Protein AF-0000000078023962 (afdb_homodimer)

Foldseek 3Di:
DDWFDDPWKIWDQFDPVCLVQAQVQQQDQVQCVLVPDHGDDSVRSVVVSVVQVVQCVPPVWGKIFIATPPPGHTWWIKAWGQPPQPFDPVQNVAIEIDTGTRPVNPPPCRLLRVHLRRVVVCCVVPVDQKHKYKAQPPPVVVVVSCVSSAKDFDAWGAGPNTTITMIMHGGDD/DDWFDDPWKIWDQFDPVCLVQAQVQQQDQVQCVLVPDHGDDSVRSVVVSVVQVVQCVPPVWGKIFIATPPPGHTWWIKAWGQPPQPFDPVQNVAIEIDTGTRPVNPPPCRLLRVHLRRVVVCCVVPVDQKHKYKAQPPPVVVVVSCVSSAKDFDAWGDGPNTTITMIMHGGDD

Nearest PDB structures (foldseek):
  3juw-assembly1_A  TM=9.122E-01  e=1.696E-17  Bordetella pertussis
  3juw-assembly1_B  TM=9.174E-01  e=3.027E-16  Bordetella pertussis
  3juw-assembly2_C-2  TM=9.065E-01  e=1.240E-15  Bordetella pertussis
  2fsr-assembly1_A  TM=8.857E-01  e=1.720E-12  Agrobacterium fabrum str. C58
  1tiq-assembly1_A  TM=7.210E-01  e=6.679E-05  Bacillus subtilis

Radius of gyration: 21.55 Å; Cα contacts (8 Å, |Δi|>4): 669; chains: 2; bounding box: 41×59×47 Å

pLDDT: mean 95.32, std 6.58, range [46.19, 98.94]

Structure (mmCIF, N/CA/C/O backbone):
data_AF-0000000078023962-model_v1
#
loop_
_entity.id
_entity.type
_entity.pdbx_description
1 polymer N-acetyltransferase
#
loop_
_atom_site.group_PDB
_atom_site.id
_atom_site.type_symbol
_atom_site.label_atom_id
_atom_site.label_alt_id
_atom_site.label_comp_id
_atom_site.label_asym_id
_atom_site.label_entity_id
_atom_site.label_seq_id
_atom_site.pdbx_PDB_ins_code
_atom_site.Cartn_x
_atom_site.Cartn_y
_atom_site.Cartn_z
_atom_site.occupancy
_atom_site.B_iso_or_equiv
_atom_site.auth_seq_id
_atom_site.auth_comp_id
_atom_site.auth_asym_id
_atom_site.auth_atom_id
_atom_site.pdbx_PDB_model_num
ATOM 1 N N . MET A 1 1 ? 0.664 16.609 -13.703 1 68.25 1 MET A N 1
ATOM 2 C CA . MET A 1 1 ? 0.798 16.141 -12.328 1 68.25 1 MET A CA 1
ATOM 3 C C . MET A 1 1 ? 0.485 17.25 -11.344 1 68.25 1 MET A C 1
ATOM 5 O O . MET A 1 1 ? 0.78 18.422 -11.602 1 68.25 1 MET A O 1
ATOM 9 N N . THR A 1 2 ? -0.445 17 -10.367 1 91.38 2 THR A N 1
ATOM 10 C CA . THR A 1 2 ? -0.867 17.984 -9.375 1 91.38 2 THR A CA 1
ATOM 11 C C . THR A 1 2 ? 0.322 18.469 -8.547 1 91.38 2 THR A C 1
ATOM 13 O O . THR A 1 2 ? 0.989 17.656 -7.887 1 91.38 2 THR A O 1
ATOM 16 N N . THR A 1 3 ? 0.834 19.688 -8.891 1 97.56 3 THR A N 1
ATOM 17 C CA . THR A 1 3 ? 1.913 20.281 -8.109 1 97.56 3 THR A CA 1
ATOM 18 C C . THR A 1 3 ? 1.442 21.562 -7.422 1 97.56 3 THR A C 1
ATOM 20 O O . THR A 1 3 ? 0.776 22.391 -8.039 1 97.56 3 THR A O 1
ATOM 23 N N . ILE A 1 4 ? 1.755 21.688 -6.156 1 98.62 4 ILE A N 1
ATOM 24 C CA . ILE A 1 4 ? 1.454 22.875 -5.379 1 98.62 4 ILE A CA 1
ATOM 25 C C . ILE A 1 4 ? 2.748 23.625 -5.055 1 98.62 4 ILE A C 1
ATOM 27 O O . ILE A 1 4 ? 3.713 23.016 -4.574 1 98.62 4 ILE A O 1
ATOM 31 N N . VAL A 1 5 ? 2.775 24.875 -5.352 1 98.5 5 VAL A N 1
ATOM 32 C CA . VAL A 1 5 ? 3.93 25.719 -5.027 1 98.5 5 VAL A CA 1
ATOM 33 C C . VAL A 1 5 ? 3.525 26.781 -4.016 1 98.5 5 VAL A C 1
ATOM 35 O O . VAL A 1 5 ? 2.564 27.516 -4.234 1 98.5 5 VAL A O 1
ATOM 38 N N . THR A 1 6 ? 4.203 26.781 -2.902 1 98.31 6 THR A N 1
ATOM 39 C CA . THR A 1 6 ? 4.016 27.828 -1.902 1 98.31 6 THR A CA 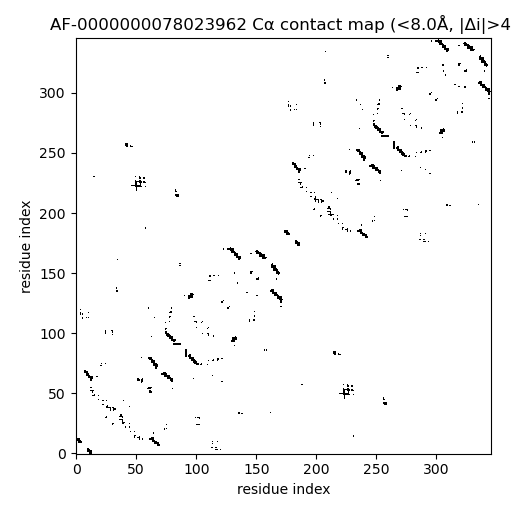1
ATOM 40 C C . THR A 1 6 ? 5.223 28.75 -1.853 1 98.31 6 THR A C 1
ATOM 42 O O . THR A 1 6 ? 6.02 28.797 -2.793 1 98.31 6 THR A O 1
ATOM 45 N N . ASP A 1 7 ? 5.277 29.625 -0.826 1 97 7 ASP A N 1
ATOM 46 C CA . ASP A 1 7 ? 6.391 30.562 -0.691 1 97 7 ASP A CA 1
ATOM 47 C C . ASP A 1 7 ? 7.723 29.812 -0.593 1 97 7 ASP A C 1
ATOM 49 O O . ASP A 1 7 ? 8.695 30.188 -1.258 1 97 7 ASP A O 1
ATOM 53 N N . ARG A 1 8 ? 7.738 28.688 0.203 1 98 8 ARG A N 1
ATOM 54 C CA . ARG A 1 8 ? 9 28 0.499 1 98 8 ARG A CA 1
ATOM 55 C C . ARG A 1 8 ? 8.984 26.578 -0.027 1 98 8 ARG A C 1
ATOM 57 O O . ARG A 1 8 ? 10.031 25.922 -0.088 1 98 8 ARG A O 1
ATOM 64 N N . LEU A 1 9 ? 7.801 26.078 -0.508 1 98.81 9 LEU A N 1
ATOM 65 C CA . LEU A 1 9 ? 7.688 24.641 -0.64 1 98.81 9 LEU A CA 1
ATO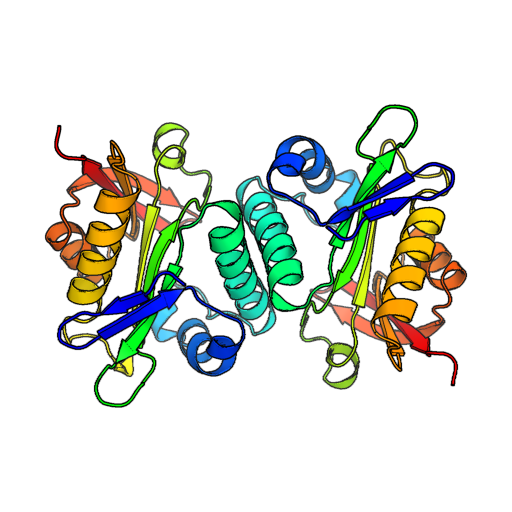M 66 C C . LEU A 1 9 ? 7.176 24.25 -2.025 1 98.81 9 LEU A C 1
ATOM 68 O O . LEU A 1 9 ? 6.477 25.031 -2.672 1 98.81 9 LEU A O 1
ATOM 72 N N . ILE A 1 10 ? 7.539 23.078 -2.455 1 98.81 10 ILE A N 1
ATOM 73 C CA . ILE A 1 10 ? 6.922 22.359 -3.568 1 98.81 10 ILE A CA 1
ATOM 74 C C . ILE A 1 10 ? 6.312 21.062 -3.066 1 98.81 10 ILE A C 1
ATOM 76 O O . ILE A 1 10 ? 6.992 20.25 -2.432 1 98.81 10 ILE A O 1
ATOM 80 N N . LEU A 1 11 ? 5.031 20.891 -3.268 1 98.88 11 LEU A N 1
ATOM 81 C CA . LEU A 1 11 ? 4.32 19.656 -2.971 1 98.88 11 LEU A CA 1
ATOM 82 C C . LEU A 1 11 ? 3.91 18.938 -4.258 1 98.88 11 LEU A C 1
ATOM 84 O O . LEU A 1 11 ? 3.312 19.547 -5.145 1 98.88 11 LEU A O 1
ATOM 88 N N . ARG A 1 12 ? 4.207 17.734 -4.367 1 98.69 12 ARG A N 1
ATOM 89 C CA . ARG A 1 12 ? 3.762 16.922 -5.492 1 98.69 12 ARG A CA 1
ATOM 90 C C . ARG A 1 12 ? 3.449 15.5 -5.051 1 98.69 12 ARG A C 1
ATOM 92 O O . ARG A 1 12 ? 3.916 15.055 -4 1 98.69 12 ARG A O 1
ATOM 99 N N . PRO A 1 13 ? 2.598 14.82 -5.824 1 98.69 13 PRO A N 1
ATOM 100 C CA . PRO A 1 13 ? 2.297 13.43 -5.469 1 98.69 13 PRO A CA 1
ATOM 101 C C . PRO A 1 13 ? 3.553 12.586 -5.293 1 98.69 13 PRO A C 1
ATOM 103 O O . PRO A 1 13 ? 4.52 12.742 -6.043 1 98.69 13 PRO A O 1
ATOM 106 N N . GLN A 1 14 ? 3.506 11.688 -4.371 1 98.38 14 GLN A N 1
ATOM 107 C CA . GLN A 1 14 ? 4.633 10.805 -4.094 1 98.38 14 GLN A CA 1
ATOM 108 C C . GLN A 1 14 ? 4.887 9.852 -5.254 1 98.38 14 GLN A C 1
ATOM 110 O O . GLN A 1 14 ? 3.939 9.352 -5.871 1 98.38 14 GLN A O 1
ATOM 115 N N . THR A 1 15 ? 6.105 9.609 -5.551 1 97.88 15 THR A N 1
ATOM 116 C CA . THR A 1 15 ? 6.551 8.625 -6.527 1 97.88 15 THR A CA 1
ATOM 117 C C . THR A 1 15 ? 7.613 7.707 -5.922 1 97.88 15 THR A C 1
ATOM 119 O O . THR A 1 15 ? 8.148 7.996 -4.848 1 97.88 15 THR A O 1
ATOM 122 N N . MET A 1 16 ? 7.895 6.68 -6.652 1 97.75 16 MET A N 1
ATOM 123 C CA . MET A 1 16 ? 8.891 5.738 -6.156 1 97.75 16 MET A CA 1
ATOM 124 C C . MET A 1 16 ? 10.273 6.379 -6.125 1 97.75 16 MET A C 1
ATOM 126 O O . MET A 1 16 ? 11.133 5.98 -5.336 1 97.75 16 MET A O 1
ATOM 130 N N . ALA A 1 17 ? 10.516 7.402 -6.879 1 97.69 17 ALA A N 1
ATOM 131 C CA . ALA A 1 17 ? 11.789 8.117 -6.895 1 97.69 17 ALA A CA 1
ATOM 132 C C . ALA A 1 17 ? 12.039 8.812 -5.559 1 97.69 17 ALA A C 1
ATOM 134 O O . ALA A 1 17 ? 13.172 9.188 -5.254 1 97.69 17 ALA A O 1
ATOM 135 N N . ASP A 1 18 ? 11.055 9 -4.73 1 98.19 18 ASP A N 1
ATOM 136 C CA . ASP A 1 18 ? 11.164 9.672 -3.441 1 98.19 18 ASP A CA 1
ATOM 137 C C . ASP A 1 18 ? 11.648 8.711 -2.359 1 98.19 18 ASP A C 1
ATOM 139 O O . ASP A 1 18 ? 12.031 9.141 -1.269 1 98.19 18 ASP A O 1
ATOM 143 N N . PHE A 1 19 ? 11.688 7.406 -2.666 1 98.06 19 PHE A N 1
ATOM 144 C CA . PHE A 1 19 ? 11.844 6.398 -1.624 1 98.06 19 PHE A CA 1
ATOM 145 C C . PHE A 1 19 ? 13.102 6.652 -0.808 1 98.06 19 PHE A C 1
ATOM 147 O O . PHE A 1 19 ? 13.078 6.602 0.423 1 98.06 19 PHE A O 1
ATOM 154 N N . GLU A 1 20 ? 14.172 7 -1.422 1 97.56 20 GLU A N 1
ATOM 155 C CA . GLU A 1 20 ? 15.469 7.086 -0.761 1 97.56 20 GLU A CA 1
ATOM 156 C C . GLU A 1 20 ? 15.5 8.219 0.257 1 97.56 20 GLU A C 1
ATOM 158 O O . GLU A 1 20 ? 16.188 8.133 1.277 1 97.56 20 GLU A O 1
ATOM 163 N N . VAL A 1 21 ? 14.781 9.297 0.005 1 97.88 21 VAL A N 1
ATOM 164 C CA . VAL A 1 21 ? 14.797 10.43 0.925 1 97.88 21 VAL A CA 1
ATOM 165 C C . VAL A 1 21 ? 13.609 10.344 1.877 1 97.88 21 VAL A C 1
ATOM 167 O O . VAL A 1 21 ? 13.633 10.914 2.971 1 97.88 21 VAL A O 1
ATOM 170 N N . TRP A 1 22 ? 12.586 9.633 1.48 1 98.12 22 TRP A N 1
ATOM 171 C CA . TRP A 1 22 ? 11.344 9.492 2.24 1 98.12 22 TRP A CA 1
ATOM 172 C C . TRP A 1 22 ? 11.5 8.445 3.338 1 98.12 22 TRP A C 1
ATOM 174 O O . TRP A 1 22 ? 11.07 8.664 4.477 1 98.12 22 TRP A O 1
ATOM 184 N N . PHE A 1 23 ? 12.234 7.363 3.064 1 97.75 23 PHE A N 1
ATOM 185 C CA . PHE A 1 23 ? 12.32 6.203 3.941 1 97.75 23 PHE A CA 1
ATOM 186 C C . PHE A 1 23 ? 13.039 6.555 5.238 1 97.75 23 PHE A C 1
ATOM 188 O O . PHE A 1 23 ? 12.602 6.18 6.324 1 97.75 23 PHE A O 1
ATOM 195 N N . PRO A 1 24 ? 14.102 7.312 5.184 1 96.81 24 PRO A N 1
ATOM 196 C CA . PRO A 1 24 ? 14.781 7.664 6.43 1 96.81 24 PRO A CA 1
ATOM 197 C C . PRO A 1 24 ? 13.867 8.359 7.434 1 96.81 24 PRO A C 1
ATOM 199 O O . PRO A 1 24 ? 14.016 8.172 8.648 1 96.81 24 PRO A O 1
ATOM 202 N N . MET A 1 25 ? 12.914 9.125 6.988 1 96.69 25 MET A N 1
ATOM 203 C CA . MET A 1 25 ? 11.961 9.773 7.887 1 96.69 25 MET A CA 1
ATOM 204 C C . MET A 1 25 ? 11.133 8.75 8.648 1 96.69 25 MET A C 1
ATOM 206 O O . MET A 1 25 ? 10.977 8.852 9.859 1 96.69 25 MET A O 1
ATOM 210 N N . TYR A 1 26 ? 10.688 7.699 7.949 1 95.75 26 TYR A N 1
ATOM 211 C CA . TYR A 1 26 ? 9.836 6.688 8.562 1 95.75 26 TYR A CA 1
ATOM 212 C C . TYR A 1 26 ? 10.672 5.652 9.312 1 95.75 26 TYR A C 1
ATOM 214 O O . TYR A 1 26 ? 10.133 4.859 10.094 1 95.75 26 TYR A O 1
ATOM 222 N N . ALA A 1 27 ? 11.914 5.672 9.031 1 94.56 27 ALA A N 1
ATOM 223 C CA . ALA A 1 27 ? 12.805 4.793 9.797 1 94.56 27 ALA A CA 1
ATOM 224 C C . ALA A 1 27 ? 13.312 5.488 11.055 1 94.56 27 ALA A C 1
ATOM 226 O O . ALA A 1 27 ? 13.914 4.852 11.922 1 94.56 27 ALA A O 1
ATOM 227 N N . ASP A 1 28 ? 13.094 6.758 11.211 1 93.19 28 ASP A N 1
ATOM 228 C CA . ASP A 1 28 ? 13.555 7.555 12.344 1 93.19 28 ASP A CA 1
ATOM 229 C C . ASP A 1 28 ? 12.703 7.293 13.586 1 93.19 28 ASP A C 1
ATOM 231 O O . ASP A 1 28 ? 11.531 7.652 13.625 1 93.19 28 ASP A O 1
ATOM 235 N N . PRO A 1 29 ? 13.297 6.707 14.594 1 90.56 29 PRO A N 1
ATOM 236 C CA . PRO A 1 29 ? 12.523 6.418 15.805 1 90.56 29 PRO A CA 1
ATOM 237 C C . PRO A 1 29 ? 11.93 7.672 16.453 1 90.56 29 PRO A C 1
ATOM 239 O O . PRO A 1 29 ? 10.914 7.594 17.141 1 90.56 29 PRO A O 1
ATOM 242 N N . GLN A 1 30 ? 12.516 8.812 16.203 1 90 30 GLN A N 1
ATOM 243 C CA . GLN A 1 30 ? 12.008 10.055 16.766 1 90 30 GLN A CA 1
ATOM 244 C C . GLN A 1 30 ? 10.625 10.391 16.203 1 90 30 GLN A C 1
ATOM 246 O O . GLN A 1 30 ? 9.789 10.969 16.906 1 90 30 GLN A O 1
ATOM 251 N N . ILE A 1 31 ? 10.375 10.023 14.969 1 90.19 31 ILE A N 1
ATOM 252 C CA . ILE A 1 31 ? 9.086 10.258 14.336 1 90.19 31 ILE A CA 1
ATOM 253 C C . ILE A 1 31 ? 8.016 9.398 15.008 1 90.19 31 ILE A C 1
ATOM 255 O O . ILE A 1 31 ? 6.883 9.852 15.211 1 90.19 31 ILE A O 1
ATOM 259 N N . PHE A 1 32 ? 8.336 8.211 15.414 1 85.12 32 PHE A N 1
ATOM 260 C CA . PHE A 1 32 ? 7.371 7.234 15.914 1 85.12 32 PHE A CA 1
ATOM 261 C C . PHE A 1 32 ? 7.344 7.234 17.438 1 85.12 32 PHE A C 1
ATOM 263 O O . PHE A 1 32 ? 6.574 6.488 18.047 1 85.12 32 PHE A O 1
ATOM 270 N N . HIS A 1 33 ? 8.148 8.109 18 1 80.38 33 HIS A N 1
ATOM 271 C CA . HIS A 1 33 ? 8.219 8.203 19.453 1 80.38 33 HIS A CA 1
ATOM 272 C C . HIS A 1 33 ? 6.859 8.562 20.047 1 80.38 33 HIS A C 1
ATOM 274 O O . HIS A 1 33 ? 6.457 8.016 21.078 1 80.38 33 HIS A O 1
ATOM 280 N N . VAL A 1 34 ? 6.168 9.344 19.391 1 75.06 34 VAL A N 1
ATOM 281 C CA . VAL A 1 34 ? 4.902 9.859 19.891 1 75.06 34 VAL A CA 1
ATOM 282 C C . VAL A 1 34 ? 3.893 8.719 20.031 1 75.06 34 VAL A C 1
ATOM 284 O O . VAL A 1 34 ? 3.01 8.766 20.891 1 75.06 34 VAL A O 1
ATOM 287 N N . ILE A 1 35 ? 4.047 7.633 19.219 1 73.5 35 ILE A N 1
ATOM 288 C CA . ILE A 1 35 ? 3.084 6.539 19.281 1 73.5 35 ILE A CA 1
ATOM 289 C C . ILE A 1 35 ? 3.762 5.285 19.828 1 73.5 35 ILE A C 1
ATOM 291 O O . ILE A 1 35 ? 3.189 4.191 19.781 1 73.5 35 ILE A O 1
ATOM 295 N N . ASN A 1 36 ? 4.996 5.418 20.391 1 70.5 36 ASN A N 1
ATOM 296 C CA . ASN A 1 36 ? 5.77 4.344 21.016 1 70.5 36 ASN A CA 1
ATOM 297 C C . ASN A 1 36 ? 5.891 3.141 20.078 1 70.5 36 ASN A C 1
ATOM 299 O O . ASN A 1 36 ? 5.637 2.006 20.484 1 70.5 36 ASN A O 1
ATOM 303 N N . ALA A 1 37 ? 6.109 3.369 18.859 1 75.88 37 ALA A N 1
ATOM 304 C CA . ALA A 1 37 ? 6.301 2.316 17.859 1 75.88 37 ALA A CA 1
ATOM 305 C C . ALA A 1 37 ? 7.68 2.412 17.219 1 75.88 37 ALA A C 1
ATOM 307 O O . ALA A 1 37 ? 8.281 3.488 17.188 1 75.88 37 ALA A O 1
ATOM 308 N N . PRO A 1 38 ? 8.102 1.219 16.875 1 83.5 38 PRO A N 1
ATOM 309 C CA . PRO A 1 38 ? 9.367 1.28 16.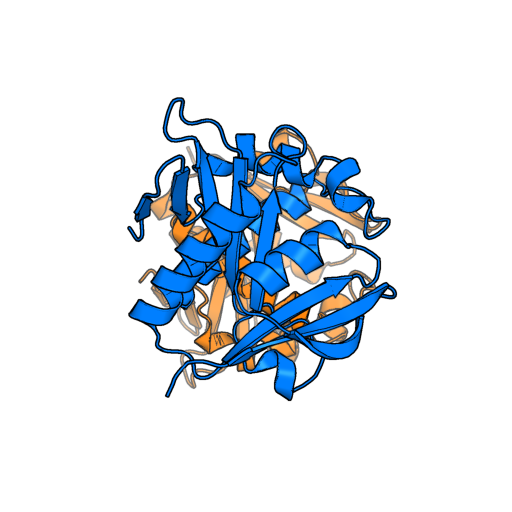141 1 83.5 38 PRO A CA 1
ATOM 310 C C . PRO A 1 38 ? 9.203 1.871 14.734 1 83.5 38 PRO A C 1
ATOM 312 O O . PRO A 1 38 ? 8.078 1.987 14.242 1 83.5 38 PRO A O 1
ATOM 315 N N . GLY A 1 39 ? 10.281 2.367 14.211 1 88.94 39 GLY A N 1
ATOM 316 C CA . GLY A 1 39 ? 10.258 2.82 12.828 1 88.94 39 GLY A CA 1
ATOM 317 C C . GLY A 1 39 ? 9.93 1.712 11.844 1 88.94 39 GLY A C 1
ATOM 318 O O . GLY A 1 39 ? 9.883 0.538 12.219 1 88.94 39 GLY A O 1
ATOM 319 N N . PHE A 1 40 ? 9.641 2.154 10.68 1 93.56 40 PHE A N 1
ATOM 320 C CA . PHE A 1 40 ? 9.305 1.206 9.625 1 93.56 40 PHE A CA 1
ATOM 321 C C . PHE A 1 40 ? 10.539 0.409 9.203 1 93.56 40 PHE A C 1
ATOM 323 O O . PHE A 1 40 ? 11.641 0.957 9.117 1 93.56 40 PHE A O 1
ATOM 330 N N . THR A 1 41 ? 10.32 -0.904 9 1 93.69 41 THR A N 1
ATOM 331 C CA . THR A 1 41 ? 11.281 -1.661 8.203 1 93.69 41 THR A CA 1
ATOM 332 C C . THR A 1 41 ? 11.25 -1.209 6.746 1 93.69 41 THR A C 1
ATOM 334 O O . THR A 1 41 ? 10.328 -0.513 6.324 1 93.69 41 THR A O 1
ATOM 337 N N . ALA A 1 42 ? 12.266 -1.602 6.016 1 94.38 42 ALA A N 1
ATOM 338 C CA . ALA A 1 42 ? 12.305 -1.279 4.59 1 94.38 42 ALA A CA 1
ATOM 339 C C . ALA A 1 42 ? 11.094 -1.851 3.865 1 94.38 42 ALA A C 1
ATOM 341 O O . ALA A 1 42 ? 10.539 -1.207 2.973 1 94.38 42 ALA A O 1
ATOM 342 N N . GLU A 1 43 ? 10.625 -3.037 4.238 1 96.19 43 GLU A N 1
ATOM 343 C CA . GLU A 1 43 ? 9.445 -3.668 3.643 1 96.19 43 GLU A CA 1
ATOM 344 C C . GLU A 1 43 ? 8.188 -2.855 3.922 1 96.19 43 GLU A C 1
AT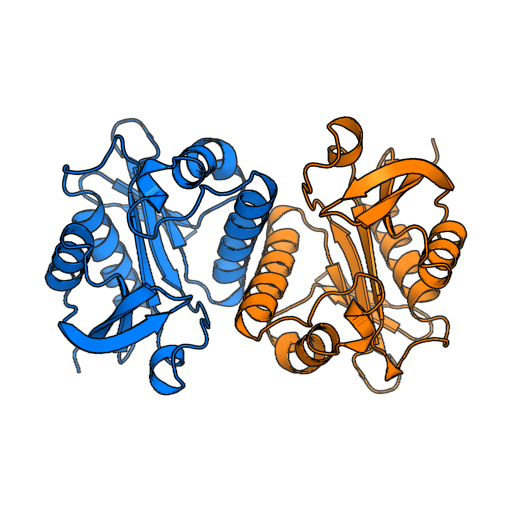OM 346 O O . GLU A 1 43 ? 7.398 -2.59 3.012 1 96.19 43 GLU A O 1
ATOM 351 N N . GLU A 1 44 ? 8.055 -2.449 5.18 1 95.88 44 GLU A N 1
ATOM 352 C CA . GLU A 1 44 ? 6.887 -1.656 5.562 1 95.88 44 GLU A CA 1
ATOM 353 C C . GLU A 1 44 ? 6.859 -0.324 4.816 1 95.88 44 GLU A C 1
ATOM 355 O O . GLU A 1 44 ? 5.801 0.113 4.359 1 95.88 44 GLU A O 1
ATOM 360 N N . ALA A 1 45 ? 8.031 0.275 4.703 1 97.12 45 ALA A N 1
ATOM 361 C CA . ALA A 1 45 ? 8.141 1.552 4 1 97.12 45 ALA A CA 1
ATOM 362 C C . ALA A 1 45 ? 7.828 1.392 2.518 1 97.12 45 ALA A C 1
ATOM 364 O O . ALA A 1 45 ? 7.113 2.213 1.937 1 97.12 45 ALA A O 1
ATOM 365 N N . TRP A 1 46 ? 8.367 0.337 1.917 1 97.44 46 TRP A N 1
ATOM 366 C CA . TRP A 1 46 ? 8.109 0.029 0.514 1 97.44 46 TRP A CA 1
ATOM 367 C C . TRP A 1 46 ? 6.617 -0.126 0.254 1 97.44 46 TRP A C 1
ATOM 369 O O . TRP A 1 46 ? 6.078 0.478 -0.675 1 97.44 46 TRP A O 1
ATOM 379 N N . ASN A 1 47 ? 5.949 -0.803 1.104 1 98 47 ASN A N 1
ATOM 380 C CA . ASN A 1 47 ? 4.512 -1.017 0.981 1 98 47 ASN A CA 1
ATOM 381 C C . ASN A 1 47 ? 3.734 0.285 1.152 1 98 47 ASN A C 1
ATOM 383 O O . ASN A 1 47 ? 2.764 0.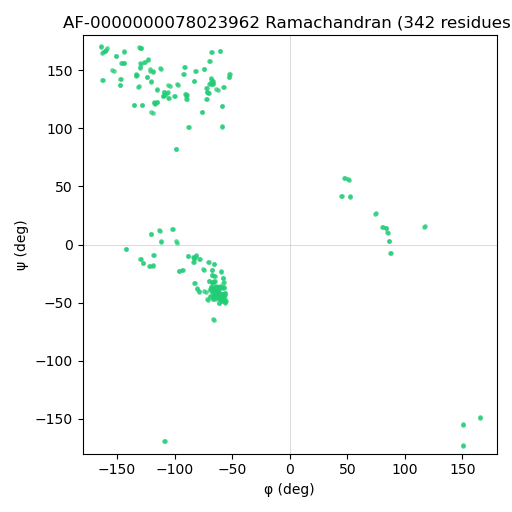533 0.435 1 98 47 ASN A O 1
ATOM 387 N N . ARG A 1 48 ? 4.172 1.111 2.047 1 98.06 48 ARG A N 1
ATOM 388 C CA . ARG A 1 48 ? 3.479 2.361 2.336 1 98.06 48 ARG A CA 1
ATOM 389 C C . ARG A 1 48 ? 3.549 3.314 1.146 1 98.06 48 ARG A C 1
ATOM 391 O O . ARG A 1 48 ? 2.539 3.908 0.761 1 98.06 48 ARG A O 1
ATOM 398 N N . ILE A 1 49 ? 4.703 3.467 0.586 1 98.44 49 ILE A N 1
ATOM 399 C CA . ILE A 1 49 ? 4.832 4.445 -0.487 1 98.44 49 ILE A CA 1
ATOM 400 C C . ILE A 1 49 ? 4.059 3.967 -1.715 1 98.44 49 ILE A C 1
ATOM 402 O O . ILE A 1 49 ? 3.439 4.77 -2.418 1 98.44 49 ILE A O 1
ATOM 406 N N . LEU A 1 50 ? 4.051 2.666 -1.993 1 98.75 50 LEU A N 1
ATOM 407 C CA . LEU A 1 50 ? 3.264 2.135 -3.102 1 98.75 50 LEU A CA 1
ATOM 408 C C . LEU A 1 50 ? 1.772 2.32 -2.85 1 98.75 50 LEU A C 1
ATOM 410 O O . LEU A 1 50 ? 1.011 2.6 -3.777 1 98.75 50 LEU A O 1
ATOM 414 N N . ARG A 1 51 ? 1.395 2.111 -1.582 1 98.69 51 ARG A N 1
ATOM 415 C CA . ARG A 1 51 ? 0.007 2.363 -1.206 1 98.69 51 ARG A CA 1
ATOM 416 C C . ARG A 1 51 ? -0.382 3.811 -1.488 1 98.69 51 ARG A C 1
ATOM 418 O O . ARG A 1 51 ? -1.467 4.078 -2.01 1 98.69 51 ARG A O 1
ATOM 425 N N . ASN A 1 52 ? 0.483 4.723 -1.167 1 98.75 52 ASN A N 1
ATOM 426 C CA . ASN A 1 52 ? 0.213 6.133 -1.416 1 98.75 52 ASN A CA 1
ATOM 427 C C . ASN A 1 52 ? 0.11 6.43 -2.91 1 98.75 52 ASN A C 1
ATOM 429 O O . ASN A 1 52 ? -0.748 7.207 -3.334 1 98.75 52 ASN A O 1
ATOM 433 N N . ILE A 1 53 ? 0.973 5.828 -3.668 1 98.69 53 ILE A N 1
ATOM 434 C CA . ILE A 1 53 ? 0.938 5.984 -5.117 1 98.69 53 ILE A CA 1
ATOM 435 C C . ILE A 1 53 ? -0.37 5.418 -5.668 1 98.69 53 ILE A C 1
ATOM 437 O O . ILE A 1 53 ? -1.021 6.043 -6.508 1 98.69 53 ILE A O 1
ATOM 441 N N . GLY A 1 54 ? -0.743 4.309 -5.145 1 98.69 54 GLY A N 1
ATOM 442 C CA . GLY A 1 54 ? -2.012 3.717 -5.539 1 98.69 54 GLY A CA 1
ATOM 443 C C . GLY A 1 54 ? -3.209 4.578 -5.184 1 98.69 54 GLY A C 1
ATOM 444 O O . GLY A 1 54 ? -4.195 4.617 -5.922 1 98.69 54 GLY A O 1
ATOM 445 N N . HIS A 1 55 ? -3.092 5.203 -4.062 1 98.75 55 HIS A N 1
ATOM 446 C CA . HIS A 1 55 ? -4.172 6.09 -3.646 1 98.75 55 HIS A CA 1
ATOM 447 C C . HIS A 1 55 ? -4.367 7.23 -4.645 1 98.75 55 HIS A C 1
ATOM 449 O O . HIS A 1 55 ? -5.492 7.512 -5.055 1 98.75 55 HIS A O 1
ATOM 455 N N . TRP A 1 56 ? -3.295 7.852 -5.062 1 98.56 56 TRP A N 1
ATOM 456 C CA . TRP A 1 56 ? -3.355 8.922 -6.059 1 98.56 56 TRP A CA 1
ATOM 457 C C . TRP A 1 56 ? -3.977 8.414 -7.359 1 98.56 56 TRP A C 1
ATOM 459 O O . TRP A 1 56 ? -4.844 9.078 -7.934 1 98.56 56 TRP A O 1
ATOM 469 N N . THR A 1 57 ? -3.514 7.277 -7.766 1 97.62 57 THR A N 1
ATOM 470 C CA . THR A 1 57 ? -3.994 6.695 -9.016 1 97.62 57 THR A CA 1
ATOM 471 C C . THR A 1 57 ? -5.488 6.402 -8.938 1 97.62 57 THR A C 1
ATOM 473 O O . THR A 1 57 ? -6.219 6.602 -9.914 1 97.62 57 THR A O 1
ATOM 476 N N . THR A 1 58 ? -5.922 5.977 -7.82 1 98.25 58 THR A N 1
ATOM 477 C CA . THR A 1 58 ? -7.289 5.508 -7.625 1 98.25 58 THR A CA 1
ATOM 478 C C . THR A 1 58 ? -8.25 6.688 -7.477 1 98.25 58 THR A C 1
ATOM 480 O O . THR A 1 58 ? -9.344 6.68 -8.047 1 98.25 58 THR A O 1
ATOM 483 N N . PHE A 1 59 ? -7.809 7.742 -6.734 1 97.94 59 PHE A N 1
ATOM 484 C CA . PHE A 1 59 ? -8.797 8.711 -6.273 1 97.94 59 PHE A CA 1
ATOM 485 C C . PHE A 1 59 ? -8.492 10.094 -6.84 1 97.94 59 PHE A C 1
ATOM 487 O O . PHE A 1 59 ? -9.344 10.992 -6.785 1 97.94 59 PHE A O 1
ATOM 494 N N . GLY A 1 60 ? -7.285 10.336 -7.309 1 97.88 60 GLY A N 1
ATOM 495 C CA . GLY A 1 60 ? -6.906 11.625 -7.867 1 97.88 60 GLY A CA 1
ATOM 496 C C . GLY A 1 60 ? -6.426 12.609 -6.816 1 97.88 60 GLY A C 1
ATOM 497 O O . GLY A 1 60 ? -6.258 13.797 -7.102 1 97.88 60 GLY A O 1
ATOM 498 N N . TYR A 1 61 ? -6.348 12.195 -5.594 1 98.44 61 TYR A N 1
ATOM 499 C CA . TYR A 1 61 ? -5.762 12.922 -4.477 1 98.44 61 TYR A CA 1
ATOM 500 C C . TYR A 1 61 ? -5.051 11.977 -3.518 1 98.44 61 TYR A C 1
ATOM 502 O O . TYR A 1 61 ? -5.176 10.758 -3.639 1 98.44 61 TYR A O 1
ATOM 510 N N . GLY A 1 62 ? -4.238 12.523 -2.615 1 98.62 62 GLY A N 1
ATOM 511 C CA . GLY A 1 62 ? -3.496 11.688 -1.683 1 98.62 62 GLY A CA 1
ATOM 512 C C . GLY A 1 62 ? -2.369 12.43 -0.986 1 98.62 62 GLY A C 1
ATOM 513 O O . GLY A 1 62 ? -2.475 13.633 -0.728 1 98.62 62 GLY A O 1
ATOM 514 N N . ILE A 1 63 ? -1.345 11.656 -0.694 1 98.81 63 ILE A N 1
ATOM 515 C CA . ILE A 1 63 ? -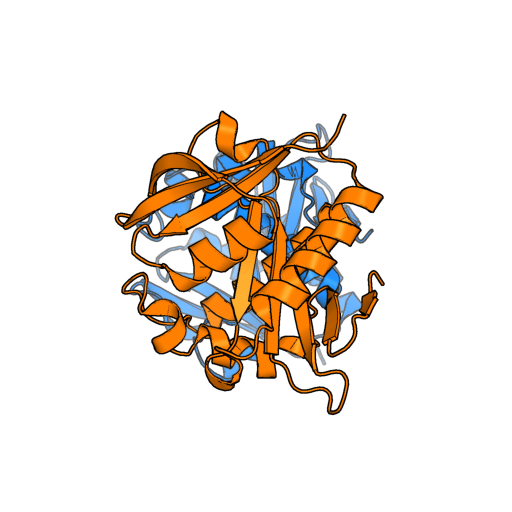0.242 12.188 0.102 1 98.81 63 ILE A CA 1
ATOM 516 C C . ILE A 1 63 ? 0.811 12.797 -0.818 1 98.81 63 ILE A C 1
ATOM 518 O O . ILE A 1 63 ? 1.256 12.164 -1.775 1 98.81 63 ILE A O 1
ATOM 522 N N . PHE A 1 64 ? 1.162 14.039 -0.515 1 98.88 64 PHE A N 1
ATOM 523 C CA . PHE A 1 64 ? 2.225 14.758 -1.204 1 98.88 64 PHE A CA 1
ATOM 524 C C . PHE A 1 64 ? 3.559 14.57 -0.496 1 98.88 64 PHE A C 1
ATOM 526 O O . PHE A 1 64 ? 3.611 14.492 0.733 1 98.88 64 PHE A O 1
ATOM 533 N N . SER A 1 65 ? 4.586 14.547 -1.259 1 98.88 65 SER A N 1
ATOM 534 C CA . SER A 1 65 ? 5.91 14.852 -0.73 1 98.88 65 SER A CA 1
ATOM 535 C C . SER A 1 65 ? 6.16 16.344 -0.678 1 98.88 65 SER A C 1
ATOM 537 O O . SER A 1 65 ? 5.766 17.078 -1.587 1 98.88 65 SER A O 1
ATOM 539 N N . ILE A 1 66 ? 6.805 16.766 0.363 1 98.94 66 ILE A N 1
ATOM 540 C CA . ILE A 1 66 ? 7.137 18.172 0.553 1 98.94 66 ILE A CA 1
ATOM 541 C C . ILE A 1 66 ? 8.625 18.391 0.284 1 98.94 66 ILE A C 1
ATOM 543 O O . ILE A 1 66 ? 9.477 17.766 0.915 1 98.94 66 ILE A O 1
ATOM 547 N N . PHE A 1 67 ? 8.898 19.328 -0.592 1 98.88 67 PHE A N 1
ATOM 548 C CA . PHE A 1 67 ? 10.281 19.688 -0.878 1 98.88 67 PHE A CA 1
ATOM 549 C C . PHE A 1 67 ? 10.516 21.172 -0.658 1 98.88 67 PHE A C 1
ATOM 551 O O . PHE A 1 67 ? 9.625 21.984 -0.926 1 98.88 67 PHE A O 1
ATOM 558 N N . GLN A 1 68 ? 11.688 21.453 -0.18 1 98.75 68 GLN A N 1
ATOM 559 C CA . GLN A 1 68 ? 12.102 22.844 -0.078 1 98.75 68 GLN A CA 1
ATOM 560 C C . GLN A 1 68 ? 12.359 23.453 -1.457 1 98.75 68 GLN A C 1
ATOM 562 O O . GLN A 1 68 ? 13.133 22.891 -2.242 1 98.75 68 GLN A O 1
ATOM 567 N N . LYS A 1 69 ? 11.797 24.547 -1.664 1 97.69 69 LYS A N 1
ATOM 568 C CA . LYS A 1 69 ? 11.891 25.188 -2.971 1 97.69 69 LYS A CA 1
ATOM 569 C C . LYS A 1 69 ? 13.32 25.609 -3.279 1 97.69 69 LYS A C 1
ATOM 571 O O . LYS A 1 69 ? 13.781 25.469 -4.414 1 97.69 69 LYS A O 1
ATOM 576 N N . SER A 1 70 ? 14.039 26.094 -2.355 1 97.69 70 SER A N 1
ATOM 577 C CA . SER A 1 70 ? 15.328 26.734 -2.551 1 97.69 70 SER A CA 1
ATOM 578 C C . SER A 1 70 ? 16.391 25.719 -2.951 1 97.69 70 SER A C 1
ATOM 580 O O . SER A 1 70 ? 17.312 26.047 -3.709 1 97.69 70 SER A O 1
ATOM 582 N N . ASP A 1 71 ? 16.297 24.422 -2.475 1 98 71 ASP A N 1
ATOM 583 C CA . ASP A 1 71 ? 17.422 23.516 -2.715 1 98 71 ASP A CA 1
ATOM 584 C C . ASP A 1 71 ? 16.922 22.109 -3.018 1 98 71 ASP A C 1
ATOM 586 O O . ASP A 1 71 ? 17.719 21.188 -3.221 1 98 71 ASP A O 1
ATOM 590 N N . GLY A 1 72 ? 15.672 21.906 -2.941 1 98.12 72 GLY A N 1
ATOM 591 C CA . GLY A 1 72 ? 15.109 20.625 -3.318 1 98.12 72 GLY A CA 1
ATOM 592 C C . GLY A 1 72 ? 15.141 19.609 -2.193 1 98.12 72 GLY A C 1
ATOM 593 O O . GLY A 1 72 ? 14.82 18.438 -2.4 1 98.12 72 GLY A O 1
ATOM 594 N N . ALA A 1 73 ? 15.461 20.016 -0.979 1 98.5 73 ALA A N 1
ATOM 595 C CA . ALA A 1 73 ? 15.531 19.094 0.147 1 98.5 73 ALA A CA 1
ATOM 596 C C . ALA A 1 73 ? 14.156 18.531 0.487 1 98.5 73 ALA A C 1
ATOM 598 O O . ALA A 1 73 ? 13.164 19.266 0.472 1 98.5 73 ALA A O 1
ATOM 599 N N . PHE A 1 74 ? 14.148 17.234 0.766 1 98.75 74 PHE A N 1
ATOM 600 C CA . PHE A 1 74 ? 12.93 16.594 1.254 1 98.75 74 PHE A CA 1
ATOM 601 C C . PHE A 1 74 ? 12.641 17.016 2.689 1 98.75 74 PHE A C 1
ATOM 603 O O . PHE A 1 74 ? 13.523 16.953 3.549 1 98.75 74 PHE A O 1
ATOM 610 N N . LEU A 1 75 ? 11.344 17.359 2.922 1 98.81 75 LEU A N 1
ATOM 611 C CA . LEU A 1 75 ? 11.047 17.938 4.23 1 98.81 75 LEU A CA 1
ATOM 612 C C . LEU A 1 75 ? 9.992 17.109 4.957 1 98.81 75 LEU A C 1
ATOM 614 O O . LEU A 1 75 ? 9.805 17.266 6.164 1 98.81 75 LEU A O 1
ATOM 618 N N . GLY A 1 76 ? 9.258 16.281 4.23 1 98.69 76 GLY A N 1
ATOM 619 C CA . GLY A 1 76 ? 8.188 15.5 4.828 1 98.69 76 GLY A CA 1
ATOM 620 C C . GLY A 1 76 ? 7.062 15.195 3.861 1 98.69 76 GLY A C 1
ATOM 621 O O . GLY A 1 76 ? 7.289 15.07 2.656 1 98.69 76 GLY A O 1
ATOM 622 N N . GLU A 1 77 ? 5.871 14.961 4.43 1 98.88 77 GLU A N 1
ATOM 623 C CA . GLU A 1 77 ? 4.703 14.633 3.615 1 98.88 77 GLU A CA 1
ATOM 624 C C . GLU A 1 77 ? 3.426 15.211 4.227 1 98.88 77 GLU A C 1
ATOM 626 O O . GLU A 1 77 ? 3.385 15.508 5.422 1 98.88 77 GLU A O 1
ATOM 631 N N . THR A 1 78 ? 2.477 15.391 3.41 1 98.81 78 THR A N 1
ATOM 632 C CA . THR A 1 78 ? 1.158 15.82 3.859 1 98.81 78 THR A CA 1
ATOM 633 C C . THR A 1 78 ? 0.099 15.516 2.805 1 98.81 78 THR A C 1
ATOM 635 O O . THR A 1 78 ? 0.429 15.195 1.66 1 98.81 78 THR A O 1
ATOM 638 N N . GLY A 1 79 ? -1.09 15.602 3.203 1 98.62 79 GLY A N 1
ATOM 639 C CA . GLY A 1 79 ? -2.195 15.422 2.275 1 98.62 79 GLY A CA 1
ATOM 640 C C . GLY A 1 79 ? -3.441 14.859 2.932 1 98.62 79 GLY A C 1
ATOM 641 O O . GLY A 1 79 ? -3.551 14.844 4.16 1 98.62 79 GLY A O 1
ATOM 642 N N . LEU A 1 80 ? -4.383 14.562 2.137 1 98.69 80 LEU A N 1
ATOM 643 C CA . LEU A 1 80 ? -5.617 13.914 2.568 1 98.69 80 LEU A CA 1
ATOM 644 C C . LEU A 1 80 ? -5.805 12.578 1.863 1 98.69 80 LEU A C 1
ATOM 646 O O . LEU A 1 80 ? -5.512 12.453 0.672 1 98.69 80 LEU A O 1
ATOM 650 N N . ALA A 1 81 ? -6.289 11.609 2.641 1 98.62 81 ALA A N 1
ATOM 651 C CA . ALA A 1 81 ? -6.461 10.273 2.059 1 98.62 81 ALA A CA 1
ATOM 652 C C . ALA A 1 81 ? -7.594 9.523 2.742 1 98.62 81 ALA A C 1
ATOM 654 O O . ALA A 1 81 ? -8.094 9.945 3.789 1 98.62 81 ALA A O 1
ATOM 655 N N . ASN A 1 82 ? -8.047 8.492 2.061 1 97.69 82 ASN A N 1
ATOM 656 C CA . ASN A 1 82 ? -8.938 7.496 2.645 1 97.69 82 ASN A CA 1
ATOM 657 C C . ASN A 1 82 ? -8.156 6.363 3.307 1 97.69 82 ASN A C 1
ATOM 659 O O . ASN A 1 82 ? -7.703 5.438 2.631 1 97.69 82 ASN A O 1
ATOM 663 N N . PHE A 1 83 ? -8.055 6.414 4.648 1 96.62 83 PHE A N 1
ATOM 664 C CA . PHE A 1 83 ? -7.184 5.453 5.316 1 96.62 83 PHE A CA 1
ATOM 665 C C . PHE A 1 83 ? -7.973 4.227 5.758 1 96.62 83 PHE A C 1
ATOM 667 O O . PHE A 1 83 ? -7.391 3.176 6.031 1 96.62 83 PHE A O 1
ATOM 674 N N . HIS A 1 84 ? -9.234 4.371 5.891 1 95 84 HIS A N 1
ATOM 675 C CA . HIS A 1 84 ? -10.109 3.264 6.254 1 95 84 HIS A CA 1
ATOM 676 C C . HIS A 1 84 ? -9.602 2.543 7.5 1 95 84 HIS A C 1
ATOM 678 O O . HIS A 1 84 ? -9.453 1.317 7.496 1 95 84 HIS A O 1
ATOM 684 N N . ARG A 1 85 ? -9.406 3.229 8.57 1 94.81 85 ARG A N 1
ATOM 685 C CA . ARG A 1 85 ? -8.742 2.748 9.781 1 94.81 85 ARG A CA 1
ATOM 686 C C . ARG A 1 85 ? -9.703 1.936 10.641 1 94.81 85 ARG A C 1
ATOM 688 O O . ARG A 1 85 ? -9.297 1.321 11.633 1 94.81 85 ARG A O 1
ATOM 695 N N . GLY A 1 86 ? -10.922 1.952 10.312 1 92.62 86 GLY A N 1
ATOM 696 C CA . GLY A 1 86 ? -11.891 1.212 11.102 1 92.62 86 GLY A CA 1
ATOM 697 C C . GLY A 1 86 ? -12.211 1.873 12.43 1 92.62 86 GLY A C 1
ATOM 698 O O . GLY A 1 86 ? -12.492 1.19 13.422 1 92.62 86 GLY A O 1
ATOM 699 N N . ILE A 1 87 ? -12.047 3.197 12.5 1 93.12 87 ILE A N 1
ATOM 700 C CA . ILE A 1 87 ? -12.344 3.943 13.719 1 93.12 87 ILE A CA 1
ATOM 701 C C . ILE A 1 87 ? -13.836 3.889 14.008 1 93.12 87 ILE A C 1
ATOM 703 O O . ILE A 1 87 ? -14.258 3.393 15.055 1 93.12 87 ILE A O 1
ATOM 707 N N . ASP A 1 88 ? -14.648 4.453 13.172 1 91.19 88 ASP A N 1
ATOM 708 C CA . ASP A 1 88 ? -16.109 4.344 13.141 1 91.19 88 ASP A CA 1
ATOM 709 C C . ASP A 1 88 ? -16.656 4.77 11.781 1 91.19 88 ASP A C 1
ATOM 711 O O . ASP A 1 88 ? -15.938 5.359 10.969 1 91.19 88 ASP A O 1
ATOM 715 N N . GLN A 1 89 ? -17.953 4.406 11.555 1 90.31 89 GLN A N 1
ATOM 716 C CA . GLN A 1 89 ? -18.562 4.566 10.242 1 90.31 89 GLN A CA 1
ATOM 717 C C . GLN A 1 89 ? -18.609 6.035 9.828 1 90.31 89 GLN A C 1
ATOM 719 O O . GLN A 1 89 ? -18.438 6.359 8.648 1 90.31 89 GLN A O 1
ATOM 724 N N . ASN A 1 90 ? -18.828 6.887 10.75 1 93 90 ASN A N 1
ATOM 725 C CA . ASN A 1 90 ? -18.922 8.305 10.43 1 93 90 ASN A CA 1
ATOM 726 C C . ASN A 1 90 ? -17.562 8.906 10.094 1 93 90 ASN A C 1
ATOM 728 O O . ASN A 1 90 ? -17.453 9.727 9.188 1 93 90 ASN A O 1
ATOM 732 N N . PHE A 1 91 ? -16.578 8.516 10.836 1 95.56 91 PHE A N 1
ATOM 733 C CA . PHE A 1 91 ? -15.219 9 10.617 1 95.56 91 PHE A CA 1
ATOM 734 C C . PHE A 1 91 ? -14.688 8.547 9.266 1 95.56 91 PHE A C 1
ATOM 736 O O . PHE A 1 91 ? -14.078 9.328 8.539 1 95.56 91 PHE A O 1
ATOM 743 N N . GLU A 1 92 ? -15.023 7.355 8.844 1 94.25 92 GLU A N 1
ATOM 744 C CA . GLU A 1 92 ? -14.438 6.719 7.672 1 94.25 92 GLU A CA 1
ATOM 745 C C . GLU A 1 92 ? -15.031 7.273 6.379 1 94.25 92 GLU A C 1
ATOM 747 O O . GLU A 1 92 ? -14.5 7.035 5.293 1 94.25 92 GLU A O 1
ATOM 752 N N . LYS A 1 93 ? -16.078 8 6.48 1 94.69 93 LYS A N 1
ATOM 753 C CA . LYS A 1 93 ? -16.766 8.562 5.324 1 94.69 93 LYS A CA 1
ATOM 754 C C . LYS A 1 93 ? -15.984 9.734 4.738 1 94.69 93 LYS A C 1
ATOM 756 O O . LYS A 1 93 ? -16.188 10.117 3.584 1 94.69 93 LYS A O 1
ATOM 761 N N . TYR A 1 94 ? -15.164 10.32 5.523 1 97.31 94 TYR A N 1
ATOM 762 C CA . TYR A 1 94 ? -14.516 11.57 5.125 1 97.31 94 TYR A CA 1
ATOM 763 C C . TYR A 1 94 ? -13.023 11.367 4.918 1 97.31 94 TYR A C 1
ATOM 765 O O . TYR A 1 94 ? -12.422 10.461 5.508 1 97.31 94 TYR A O 1
ATOM 773 N N . GLN A 1 95 ? -12.477 12.164 4.043 1 98.31 95 GLN A N 1
ATOM 774 C CA . GLN A 1 95 ? -11.039 12.133 3.811 1 98.31 95 GLN A CA 1
ATOM 775 C C . GLN A 1 95 ? -10.273 12.633 5.031 1 98.31 95 GLN A C 1
ATOM 777 O O . GLN A 1 95 ? -10.68 13.602 5.676 1 98.31 95 GLN A O 1
ATOM 782 N N . GLU A 1 96 ? -9.25 11.961 5.305 1 98.62 96 GLU A N 1
ATOM 783 C CA . GLU A 1 96 ? -8.461 12.227 6.5 1 98.62 96 GLU A CA 1
ATOM 784 C C . GLU A 1 96 ? -7.145 12.914 6.148 1 98.62 96 GLU A C 1
ATOM 786 O O . GLU A 1 96 ? -6.43 12.477 5.25 1 98.62 96 GLU A O 1
ATOM 791 N N . ALA A 1 97 ? -6.863 13.992 6.855 1 98.38 97 ALA A N 1
ATOM 792 C CA . ALA A 1 97 ? -5.621 14.727 6.656 1 98.38 97 ALA A CA 1
ATOM 793 C C . ALA A 1 97 ? -4.469 14.07 7.41 1 98.38 97 ALA A C 1
ATOM 795 O O . ALA A 1 97 ? -4.676 13.453 8.453 1 98.38 97 ALA A O 1
ATOM 796 N N . SER A 1 98 ? -3.346 14.227 6.859 1 97.88 98 SER A N 1
ATOM 797 C CA . SER A 1 98 ? -2.119 13.711 7.457 1 97.88 98 SER A CA 1
ATOM 798 C C . SER A 1 98 ? -0.927 14.609 7.137 1 97.88 98 SER A C 1
ATOM 800 O O . SER A 1 98 ? -0.83 15.148 6.035 1 97.88 98 SER A O 1
ATOM 802 N N . TRP A 1 99 ? -0.048 14.75 8.141 1 97.94 99 TRP A N 1
ATOM 803 C CA . TRP A 1 99 ? 1.251 15.375 7.922 1 97.94 99 TRP A CA 1
ATOM 804 C C . TRP A 1 99 ? 2.314 14.758 8.82 1 97.94 99 TRP A C 1
ATOM 806 O O . TRP A 1 99 ? 2.039 14.422 9.977 1 97.94 99 TRP A O 1
ATOM 816 N N . VAL A 1 100 ? 3.453 14.523 8.289 1 97.25 100 VAL A N 1
ATOM 817 C CA . VAL A 1 100 ? 4.672 14.07 8.953 1 97.25 100 VAL A CA 1
ATOM 818 C C . VAL A 1 100 ? 5.867 14.875 8.445 1 97.25 100 VAL A C 1
ATOM 820 O O . VAL A 1 100 ? 6.125 14.914 7.238 1 97.25 100 VAL A O 1
ATOM 823 N N . ILE A 1 101 ? 6.516 15.539 9.32 1 97.5 101 ILE A N 1
ATOM 824 C CA . ILE A 1 101 ? 7.656 16.375 8.961 1 97.5 101 ILE A CA 1
ATOM 825 C C . ILE A 1 101 ? 8.945 15.734 9.477 1 97.5 101 ILE A C 1
ATOM 827 O O . ILE A 1 101 ? 9.008 15.297 10.625 1 97.5 101 ILE A O 1
ATOM 831 N N . ALA A 1 102 ? 9.945 15.641 8.562 1 97.44 102 ALA A N 1
ATOM 832 C CA . ALA A 1 102 ? 11.242 15.109 8.977 1 97.44 102 ALA A CA 1
ATOM 833 C C . ALA A 1 102 ? 11.773 15.844 10.203 1 97.44 102 ALA A C 1
ATOM 835 O O . ALA A 1 102 ? 11.617 17.062 10.328 1 97.44 102 ALA A O 1
ATOM 836 N N . THR A 1 103 ? 12.469 15.086 11.023 1 95.56 103 THR A N 1
ATOM 837 C CA . THR A 1 103 ? 12.961 15.625 12.281 1 95.56 103 THR A CA 1
ATOM 838 C C . THR A 1 103 ? 13.828 16.859 12.039 1 95.56 103 THR A C 1
ATOM 840 O O . THR A 1 103 ? 13.703 17.859 12.75 1 95.56 103 THR A O 1
ATOM 843 N N . SER A 1 104 ? 14.602 16.875 11.008 1 94.81 104 SER A N 1
ATOM 844 C CA . SER A 1 104 ? 15.516 17.969 10.688 1 94.81 104 SER A CA 1
ATOM 845 C C . SER A 1 104 ? 14.766 19.219 10.242 1 94.81 104 SER A C 1
ATOM 847 O O . SER A 1 104 ? 15.328 20.312 10.211 1 94.81 104 SER A O 1
ATOM 849 N N . ALA A 1 105 ? 13.523 19.062 9.93 1 96.5 105 ALA A N 1
ATOM 850 C CA . ALA A 1 105 ? 12.75 20.172 9.375 1 96.5 105 ALA A CA 1
ATOM 851 C C . ALA A 1 105 ? 11.672 20.641 10.359 1 96.5 105 ALA A C 1
ATOM 853 O O . ALA A 1 105 ? 10.898 21.547 10.055 1 96.5 105 ALA A O 1
ATOM 854 N N . GLN A 1 106 ? 11.594 20.078 11.492 1 95.19 106 GLN A N 1
ATOM 855 C CA . GLN A 1 106 ? 10.555 20.406 12.469 1 95.19 106 GLN A CA 1
ATOM 856 C C . GLN A 1 106 ? 10.828 21.75 13.125 1 95.19 106 GLN A C 1
ATOM 858 O O . GLN A 1 106 ? 11.969 22.219 13.164 1 95.19 106 GLN A O 1
ATOM 863 N N . GLY A 1 107 ? 9.742 22.406 13.523 1 94.44 107 GLY A N 1
ATOM 864 C CA . GLY A 1 107 ? 9.875 23.656 14.242 1 94.44 107 GLY A CA 1
ATOM 865 C C . GLY A 1 107 ? 10.062 24.859 13.328 1 94.44 107 GLY A C 1
ATOM 866 O O . GLY A 1 107 ? 10.445 25.938 13.789 1 94.44 107 GLY A O 1
ATOM 867 N N . LYS A 1 108 ? 9.805 24.703 12.039 1 96.12 108 LYS A N 1
ATOM 868 C CA . LYS A 1 108 ? 10.047 25.781 11.07 1 96.12 108 LYS A CA 1
ATOM 869 C C . LYS A 1 108 ? 8.758 26.172 10.352 1 96.12 108 LYS A C 1
ATOM 871 O O . LYS A 1 108 ? 8.797 26.797 9.289 1 96.12 108 LYS A O 1
ATOM 876 N N . GLY A 1 109 ? 7.652 25.656 10.805 1 97.12 109 GLY A N 1
ATOM 877 C CA . GLY A 1 109 ? 6.367 26.016 10.234 1 97.12 109 GLY A CA 1
ATOM 878 C C . GLY A 1 109 ? 6.055 25.266 8.945 1 97.12 109 GLY A C 1
ATOM 879 O O . GLY A 1 109 ? 5.148 25.656 8.203 1 97.12 109 GLY A O 1
ATOM 880 N N . ILE A 1 110 ? 6.77 24.219 8.672 1 98.31 110 ILE A N 1
ATOM 881 C CA . ILE A 1 110 ? 6.633 23.469 7.422 1 98.31 110 ILE A CA 1
ATOM 882 C C . ILE A 1 110 ? 5.289 22.75 7.395 1 98.31 110 ILE A C 1
ATOM 884 O O . ILE A 1 110 ? 4.566 22.812 6.395 1 98.31 110 ILE A O 1
ATOM 888 N N . ALA A 1 111 ? 4.938 22.156 8.453 1 98.25 111 ALA A N 1
ATOM 889 C CA . ALA A 1 111 ? 3.68 21.422 8.516 1 98.25 111 ALA A CA 1
ATOM 890 C C . ALA A 1 111 ? 2.492 22.328 8.242 1 98.25 111 ALA A C 1
ATOM 892 O O . ALA A 1 111 ? 1.626 22.016 7.422 1 98.25 111 ALA A O 1
ATOM 893 N N . GLN A 1 112 ? 2.48 23.422 8.898 1 97.81 112 GLN A N 1
ATOM 894 C CA . GLN A 1 112 ? 1.375 24.359 8.75 1 97.81 112 GLN A CA 1
ATOM 895 C C . GLN A 1 112 ? 1.268 24.859 7.312 1 97.81 112 GLN A C 1
ATOM 897 O O . GLN A 1 112 ? 0.182 24.859 6.727 1 97.81 112 GLN A O 1
ATOM 902 N N . GLU A 1 113 ? 2.395 25.328 6.746 1 98.5 113 GLU A N 1
ATOM 903 C CA . GLU A 1 113 ? 2.426 25.844 5.375 1 98.5 113 GLU A CA 1
ATOM 904 C C . GLU A 1 113 ? 1.979 24.766 4.383 1 98.5 113 GLU A C 1
ATOM 906 O O . GLU A 1 113 ? 1.127 25.031 3.529 1 98.5 113 GLU A O 1
ATOM 911 N N . ALA A 1 114 ? 2.482 23.578 4.508 1 98.75 114 ALA A N 1
ATOM 912 C CA . ALA A 1 114 ? 2.215 22.5 3.568 1 98.75 114 ALA A CA 1
ATOM 913 C C . ALA A 1 114 ? 0.781 21.984 3.709 1 98.75 114 ALA A C 1
ATOM 915 O O . ALA A 1 114 ? 0.081 21.797 2.709 1 98.75 114 ALA A O 1
ATOM 916 N N . ALA A 1 115 ? 0.362 21.75 4.938 1 98.56 115 ALA A N 1
ATOM 917 C CA . ALA A 1 115 ? -0.992 21.266 5.172 1 98.56 115 ALA A CA 1
ATOM 918 C C . ALA A 1 115 ? -2.035 22.266 4.684 1 98.56 115 ALA A C 1
ATOM 920 O O . ALA A 1 115 ? -3.037 21.875 4.078 1 98.56 115 ALA A O 1
ATOM 921 N N . SER A 1 116 ? -1.812 23.484 4.945 1 98.44 116 SER A N 1
ATOM 922 C CA . SER A 1 116 ? -2.734 24.516 4.473 1 98.44 116 SER A CA 1
ATOM 923 C C . SER A 1 116 ? -2.842 24.5 2.951 1 98.44 116 SER A C 1
ATOM 925 O O . SER A 1 116 ? -3.943 24.547 2.4 1 98.44 116 SER A O 1
ATOM 927 N N . ALA A 1 117 ? -1.714 24.438 2.293 1 98.69 117 ALA A N 1
ATOM 928 C CA . ALA A 1 117 ? -1.689 24.438 0.832 1 98.69 117 ALA A CA 1
ATOM 929 C C . ALA A 1 117 ? -2.381 23.188 0.276 1 98.69 117 ALA A C 1
ATOM 931 O O . ALA A 1 117 ? -3.146 23.281 -0.687 1 98.69 117 ALA A O 1
ATOM 932 N N . ALA A 1 118 ? -2.096 22.047 0.887 1 98.62 118 ALA A N 1
ATOM 933 C CA . ALA A 1 118 ? -2.736 20.812 0.46 1 98.62 118 ALA A CA 1
ATOM 934 C C . ALA A 1 118 ? -4.25 20.875 0.641 1 98.62 118 ALA A C 1
ATOM 936 O O . ALA A 1 118 ? -5.008 20.422 -0.214 1 98.62 118 ALA A O 1
ATOM 937 N N . HIS A 1 119 ? -4.668 21.438 1.731 1 98.12 119 HIS A N 1
ATOM 938 C CA . HIS A 1 119 ? -6.098 21.578 1.995 1 98.12 119 HIS A CA 1
ATOM 939 C C . HIS A 1 119 ? -6.75 22.531 0.995 1 98.12 119 HIS A C 1
ATOM 941 O O . HIS A 1 119 ? -7.844 22.25 0.498 1 98.12 119 HIS A O 1
ATOM 947 N N . GLN A 1 120 ? -6.098 23.625 0.764 1 97.56 120 GLN A N 1
ATOM 948 C CA . GLN A 1 120 ? -6.641 24.562 -0.213 1 97.56 120 GLN A CA 1
ATOM 949 C C . GLN A 1 120 ? -6.844 23.891 -1.568 1 97.56 120 GLN A C 1
ATOM 951 O O . GLN A 1 120 ? -7.91 24.016 -2.176 1 97.56 120 GLN A O 1
ATOM 956 N N . TRP A 1 121 ? -5.855 23.234 -2.006 1 98.19 121 TRP A N 1
ATOM 957 C CA . TRP A 1 121 ? -5.957 22.516 -3.275 1 98.19 121 TRP A CA 1
ATOM 958 C C . TRP A 1 121 ? -7.109 21.531 -3.25 1 98.19 121 TRP A C 1
ATOM 960 O O . TRP A 1 121 ? -7.906 21.453 -4.191 1 98.19 121 TRP A O 1
ATOM 970 N N . PHE A 1 122 ? -7.156 20.75 -2.178 1 98.12 122 PHE A N 1
ATOM 971 C CA . PHE A 1 122 ? -8.156 19.703 -2.07 1 98.12 122 PHE A CA 1
ATOM 972 C C . PHE A 1 122 ? -9.562 20.281 -2.072 1 98.12 122 PHE A C 1
ATOM 974 O O . PHE A 1 122 ? -10.461 19.766 -2.742 1 98.12 122 PHE A O 1
ATOM 981 N N . VAL A 1 123 ? -9.758 21.281 -1.348 1 97.19 123 VAL A N 1
ATOM 982 C CA . VAL A 1 123 ? -11.062 21.922 -1.25 1 97.19 123 VAL A CA 1
ATOM 983 C C . VAL A 1 123 ? -11.461 22.5 -2.609 1 97.19 123 VAL A C 1
ATOM 985 O O . VAL A 1 123 ? -12.617 22.375 -3.029 1 97.19 123 VAL A O 1
ATOM 988 N N . GLU A 1 124 ? -10.555 23.109 -3.27 1 96.81 124 GLU A N 1
ATOM 989 C CA . GLU A 1 124 ? -10.836 23.672 -4.586 1 96.81 124 GLU A CA 1
ATOM 990 C C . GLU A 1 124 ? -11.188 22.578 -5.59 1 96.81 124 GLU A C 1
ATOM 992 O O . GLU A 1 124 ? -12.062 22.766 -6.438 1 96.81 124 GLU A O 1
ATOM 997 N N . ALA A 1 125 ? -10.57 21.5 -5.453 1 97.06 125 ALA A N 1
ATOM 998 C CA . ALA A 1 125 ? -10.727 20.438 -6.438 1 97.06 125 ALA A CA 1
ATOM 999 C C . ALA A 1 125 ? -11.984 19.609 -6.16 1 97.06 125 ALA A C 1
ATOM 1001 O O . ALA A 1 125 ? -12.633 19.125 -7.09 1 97.06 125 ALA A O 1
ATOM 1002 N N . PHE A 1 126 ? -12.328 19.469 -4.82 1 97.12 126 PHE A N 1
ATOM 1003 C CA . PHE A 1 126 ? -13.305 18.438 -4.527 1 97.12 126 PHE A CA 1
ATOM 1004 C C . PHE A 1 126 ? -14.469 19 -3.717 1 97.12 126 PHE A C 1
ATOM 1006 O O . PHE A 1 126 ? -15.5 18.328 -3.555 1 97.12 126 PHE A O 1
ATOM 1013 N N . SER A 1 127 ? -14.344 20.141 -3.139 1 97.19 127 SER A N 1
ATOM 1014 C CA . SER A 1 127 ? -15.383 20.797 -2.348 1 97.19 127 SER A CA 1
ATOM 1015 C C . SER A 1 127 ? -16 19.828 -1.344 1 97.19 127 SER A C 1
ATOM 1017 O O . SER A 1 127 ? -17.219 19.656 -1.307 1 97.19 127 SER A O 1
ATOM 1019 N N . PRO A 1 128 ? -15.148 19.266 -0.504 1 97.31 128 PRO A N 1
ATOM 1020 C CA . PRO A 1 128 ? -15.695 18.297 0.455 1 97.31 128 PRO A CA 1
ATOM 1021 C C . PRO A 1 128 ? -16.594 18.953 1.497 1 97.31 128 PRO A C 1
ATOM 1023 O O . PRO A 1 128 ? -16.328 20.078 1.939 1 97.31 128 PRO A O 1
ATOM 1026 N N . PRO A 1 129 ? -17.672 18.266 1.88 1 97.12 129 PRO A N 1
ATOM 1027 C CA . PRO A 1 129 ? -18.5 18.812 2.955 1 97.12 129 PRO A CA 1
ATOM 1028 C C . PRO A 1 129 ? -17.797 18.828 4.305 1 97.12 129 PRO A C 1
ATOM 1030 O O . PRO A 1 129 ? -18.125 19.625 5.176 1 97.12 129 PRO A O 1
ATOM 1033 N N . LYS A 1 130 ? -16.844 17.922 4.457 1 97.62 130 LYS A N 1
ATOM 1034 C CA . LYS A 1 130 ? -16.125 17.719 5.703 1 97.62 130 LYS A CA 1
ATOM 1035 C C . LYS A 1 130 ? -14.836 16.938 5.465 1 97.62 130 LYS A C 1
ATOM 1037 O O . LYS A 1 130 ? -14.781 16.078 4.586 1 97.62 130 LYS A O 1
ATOM 1042 N N . THR A 1 131 ? -13.797 17.312 6.176 1 98.38 131 THR A N 1
ATOM 1043 C CA . THR A 1 131 ? -12.609 16.469 6.301 1 98.38 131 THR A CA 1
ATOM 1044 C C . THR A 1 131 ? -12.312 16.172 7.766 1 98.38 131 THR A C 1
ATOM 1046 O O . THR A 1 131 ? -12.828 16.844 8.664 1 98.38 131 THR A O 1
ATOM 1049 N N . VAL A 1 132 ? -11.555 15.109 7.996 1 98.44 132 VAL A N 1
ATOM 1050 C CA . VAL A 1 132 ? -11.281 14.703 9.367 1 98.44 132 VAL A CA 1
ATOM 1051 C C . VAL A 1 132 ? -9.781 14.477 9.555 1 98.44 132 VAL A C 1
ATOM 1053 O O . VAL A 1 132 ? -9.016 14.523 8.586 1 98.44 132 VAL A O 1
ATOM 1056 N N . CYS A 1 133 ? -9.383 14.312 10.773 1 97.56 133 CYS A N 1
ATOM 1057 C CA . CYS A 1 133 ? -8.031 13.898 11.141 1 97.56 133 CYS A CA 1
ATOM 1058 C C . CYS A 1 133 ? -8.023 13.195 12.492 1 97.56 133 CYS A C 1
ATOM 1060 O O . CYS A 1 133 ? -8.93 13.398 13.305 1 97.56 133 CYS A O 1
ATOM 1062 N N . LEU A 1 134 ? -7.148 12.344 12.664 1 97.5 134 LEU A N 1
ATOM 1063 C CA . LEU A 1 134 ? -6.93 11.578 13.891 1 97.5 134 LEU A CA 1
ATOM 1064 C C . LEU A 1 134 ? -5.547 11.867 14.469 1 97.5 134 LEU A C 1
ATOM 1066 O O . LEU A 1 134 ? -4.539 11.734 13.773 1 97.5 134 LEU A O 1
ATOM 1070 N N . ILE A 1 135 ? -5.508 12.352 15.758 1 96.94 135 ILE A N 1
ATOM 1071 C CA . ILE A 1 135 ? -4.234 12.711 16.375 1 96.94 135 ILE A CA 1
ATOM 1072 C C . ILE A 1 135 ? -4.137 12.086 17.766 1 96.94 135 ILE A C 1
ATOM 1074 O O . ILE A 1 135 ? -5.105 12.094 18.516 1 96.94 135 ILE A O 1
ATOM 1078 N N . VAL A 1 136 ? -2.977 11.516 18.062 1 94.75 136 VAL A N 1
ATOM 1079 C CA . VAL A 1 136 ? -2.74 11.039 19.422 1 94.75 136 VAL A CA 1
ATOM 1080 C C . VAL A 1 136 ? -2.908 12.18 20.422 1 94.75 136 VAL A C 1
ATOM 1082 O O . VAL A 1 136 ? -2.416 13.289 20.188 1 94.75 136 VAL A O 1
ATOM 1085 N N . LYS A 1 137 ? -3.58 11.945 21.5 1 93.06 137 LYS A N 1
ATOM 1086 C CA . LYS A 1 137 ? -4.012 12.961 22.453 1 93.06 137 LYS A CA 1
ATOM 1087 C C . LYS A 1 137 ? -2.822 13.742 23 1 93.06 137 LYS A C 1
ATOM 1089 O O . LYS A 1 137 ? -2.922 14.953 23.234 1 93.06 137 LYS A O 1
ATOM 1094 N N . HIS A 1 138 ? -1.636 13.273 23.125 1 88.12 138 HIS A N 1
ATOM 1095 C CA . HIS A 1 138 ? -0.512 13.938 23.781 1 88.12 138 HIS A CA 1
ATOM 1096 C C . HIS A 1 138 ? 0.436 14.547 22.75 1 88.12 138 HIS A C 1
ATOM 1098 O O . HIS A 1 138 ? 1.54 14.977 23.094 1 88.12 138 HIS A O 1
ATOM 1104 N N . HIS A 1 139 ? -0.044 14.617 21.5 1 91.31 139 HIS A N 1
ATOM 1105 C CA . HIS A 1 139 ? 0.775 15.234 20.469 1 91.31 139 HIS A CA 1
ATOM 1106 C C . HIS A 1 139 ? 0.353 16.688 20.219 1 91.31 139 HIS A C 1
ATOM 1108 O O . HIS A 1 139 ? -0.219 17 19.188 1 91.31 139 HIS A O 1
ATOM 1114 N N . ALA A 1 140 ? 0.828 17.594 21.047 1 91.81 140 ALA A N 1
ATOM 1115 C CA . ALA A 1 140 ? 0.396 18.984 21.062 1 91.81 140 ALA A CA 1
ATOM 1116 C C . ALA A 1 140 ? 0.784 19.688 19.766 1 91.81 140 ALA A C 1
ATOM 1118 O O . ALA A 1 140 ? 0.027 20.516 19.25 1 91.81 140 ALA A O 1
ATOM 1119 N N . ALA A 1 141 ? 1.938 19.391 19.297 1 92.19 141 ALA A N 1
ATOM 1120 C CA . ALA A 1 141 ? 2.424 20.031 18.078 1 92.19 141 ALA A CA 1
ATOM 1121 C C . ALA A 1 141 ? 1.493 19.75 16.906 1 92.19 141 ALA A C 1
ATOM 1123 O O . ALA A 1 141 ? 1.17 20.656 16.141 1 92.19 141 ALA A O 1
ATOM 1124 N N . SER A 1 142 ? 1.035 18.547 16.734 1 95.5 142 SER A N 1
ATOM 1125 C CA . SER A 1 142 ? 0.135 18.188 15.648 1 95.5 142 SER A CA 1
ATOM 1126 C C . SER A 1 142 ? -1.245 18.812 15.844 1 95.5 142 SER A C 1
ATOM 1128 O O . SER A 1 142 ? -1.887 19.219 14.875 1 95.5 142 SER A O 1
ATOM 1130 N N . ILE A 1 143 ? -1.679 18.844 17.047 1 96.25 143 ILE A N 1
ATOM 1131 C CA . ILE A 1 143 ? -2.977 19.438 17.344 1 96.25 143 ILE A CA 1
ATOM 1132 C C . ILE A 1 143 ? -2.965 20.922 16.969 1 96.25 143 ILE A C 1
ATOM 1134 O O . ILE A 1 143 ? -3.932 21.422 16.391 1 96.25 143 ILE A O 1
ATOM 1138 N N . ARG A 1 144 ? -1.91 21.609 17.25 1 96.5 144 ARG A N 1
ATOM 1139 C CA . ARG A 1 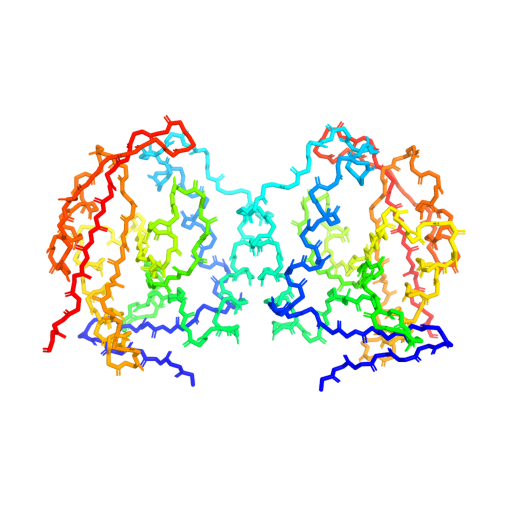144 ? -1.779 23.016 16.906 1 96.5 144 ARG A CA 1
ATOM 1140 C C . ARG A 1 144 ? -1.865 23.219 15.391 1 96.5 144 ARG A C 1
ATOM 1142 O O . ARG A 1 144 ? -2.549 24.125 14.914 1 96.5 144 ARG A O 1
ATOM 1149 N N . VAL A 1 145 ? -1.143 22.391 14.633 1 97.38 145 VAL A N 1
ATOM 1150 C CA . VAL A 1 145 ? -1.207 22.453 13.172 1 97.38 145 VAL A CA 1
ATOM 1151 C C . VAL A 1 145 ? -2.648 22.25 12.711 1 97.38 145 VAL A C 1
ATOM 1153 O O . VAL A 1 145 ? -3.146 23 11.867 1 97.38 145 VAL A O 1
ATOM 1156 N N . ALA A 1 146 ? -3.311 21.25 13.297 1 97.88 146 ALA A N 1
ATOM 1157 C CA . ALA A 1 146 ? -4.691 20.953 12.93 1 97.88 146 ALA A CA 1
ATOM 1158 C C . ALA A 1 146 ? -5.598 22.156 13.164 1 97.88 146 ALA A C 1
ATOM 1160 O O . ALA A 1 146 ? -6.406 22.516 12.305 1 97.88 146 ALA A O 1
ATOM 1161 N N . GLU A 1 147 ? -5.465 22.734 14.266 1 96.88 147 GLU A N 1
ATOM 1162 C CA . GLU A 1 147 ? -6.27 23.906 14.602 1 96.88 147 GLU A CA 1
ATOM 1163 C C . GLU A 1 147 ? -6.016 25.047 13.625 1 96.88 147 GLU A C 1
ATOM 1165 O O . GLU A 1 147 ? -6.953 25.719 13.188 1 96.88 147 GLU A O 1
ATOM 1170 N N . GLN A 1 148 ? -4.801 25.234 13.289 1 96.31 148 GLN A N 1
ATOM 1171 C CA . GLN A 1 148 ? -4.422 26.312 12.367 1 96.31 148 GLN A CA 1
ATOM 1172 C C . GLN A 1 148 ? -4.996 26.062 10.977 1 96.31 148 GLN A C 1
ATOM 1174 O O . GLN A 1 148 ? -5.316 27.016 10.258 1 96.31 148 GLN A O 1
ATOM 1179 N N . VAL A 1 149 ? -5.148 24.844 10.562 1 96.56 149 VAL A N 1
ATOM 1180 C CA . VAL A 1 149 ? -5.664 24.5 9.242 1 96.56 149 VAL A CA 1
ATOM 1181 C C . VAL A 1 149 ? -7.188 24.531 9.258 1 96.56 149 VAL A C 1
ATOM 1183 O O . VAL A 1 149 ? -7.824 24.484 8.203 1 96.56 149 VAL A O 1
ATOM 1186 N N . GLY A 1 150 ? -7.793 24.594 10.391 1 97.12 150 GLY A N 1
ATOM 1187 C CA . GLY A 1 150 ? -9.234 24.797 10.484 1 97.12 150 GLY A CA 1
ATOM 1188 C C . GLY A 1 150 ? -9.961 23.625 11.133 1 97.12 150 GLY A C 1
ATOM 1189 O O . GLY A 1 150 ? -11.188 23.547 11.07 1 97.12 150 GLY A O 1
ATOM 1190 N N . TYR A 1 151 ? -9.219 22.75 11.812 1 98.31 151 TYR A N 1
ATOM 1191 C CA . TYR A 1 151 ? -9.828 21.594 12.469 1 98.31 151 TYR A CA 1
ATOM 1192 C C . TYR A 1 151 ? -10.195 21.922 13.914 1 98.31 151 TYR A C 1
ATOM 1194 O O . TYR A 1 151 ? -9.562 22.766 14.547 1 98.31 151 TYR A O 1
ATOM 1202 N N . ARG A 1 152 ? -11.211 21.219 14.414 1 97.88 152 ARG A N 1
ATOM 1203 C CA . ARG A 1 152 ? -11.586 21.266 15.828 1 97.88 152 ARG A CA 1
ATOM 1204 C C . ARG A 1 152 ? -11.812 19.859 16.375 1 97.88 152 ARG A C 1
ATOM 1206 O O . ARG A 1 152 ? -12.328 18.984 15.672 1 97.88 152 ARG A O 1
ATOM 1213 N N . ILE A 1 153 ? -11.477 19.672 17.641 1 97.94 153 ILE A N 1
ATOM 1214 C CA . ILE A 1 153 ? -11.703 18.391 18.297 1 97.94 153 ILE A CA 1
ATOM 1215 C C . ILE A 1 153 ? -13.203 18.188 18.547 1 97.94 153 ILE A C 1
ATOM 1217 O O . ILE A 1 153 ? -13.883 19.094 19.047 1 97.94 153 ILE A O 1
ATOM 1221 N N . TYR A 1 154 ? -13.695 17.016 18.172 1 97.56 154 TYR A N 1
ATOM 1222 C CA . TYR A 1 154 ? -15.125 16.812 18.375 1 97.56 154 TYR A CA 1
ATOM 1223 C C . TYR A 1 154 ? -15.391 15.492 19.094 1 97.56 154 TYR A C 1
ATOM 1225 O O . TYR A 1 154 ? -16.516 15.227 19.531 1 97.56 154 TYR A O 1
ATOM 1233 N N . ASP A 1 155 ? -14.422 14.609 19.219 1 97.75 155 ASP A N 1
ATOM 1234 C CA . ASP A 1 155 ? -14.578 13.312 19.859 1 97.75 155 ASP A CA 1
ATOM 1235 C C . ASP A 1 155 ? -13.219 12.695 20.203 1 97.75 155 ASP A C 1
ATOM 1237 O O . ASP A 1 155 ? -12.18 13.273 19.891 1 97.75 155 ASP A O 1
ATOM 1241 N N . GLU A 1 156 ? -13.242 11.609 20.953 1 97.06 156 GLU A N 1
ATOM 1242 C CA . GLU A 1 156 ? -12.055 10.828 21.281 1 97.06 156 GLU A CA 1
ATOM 1243 C C . GLU A 1 156 ? -12.242 9.352 20.938 1 97.06 156 GLU A C 1
ATOM 1245 O O . GLU A 1 156 ? -13.375 8.891 20.766 1 97.06 156 GLU A O 1
ATOM 1250 N N . CYS A 1 157 ? -11.141 8.664 20.75 1 96.19 157 CYS A N 1
ATOM 1251 C CA . CYS A 1 157 ? -11.219 7.227 20.5 1 96.19 157 CYS A CA 1
ATOM 1252 C C . CYS A 1 157 ? -9.891 6.547 20.812 1 96.19 157 CYS A C 1
ATOM 1254 O O . CYS A 1 157 ? -8.914 7.215 21.172 1 96.19 157 CYS A O 1
ATOM 1256 N N . LEU A 1 158 ? -9.945 5.207 20.859 1 94.88 158 LEU A N 1
ATOM 1257 C CA . LEU A 1 158 ? -8.75 4.375 20.922 1 94.88 158 LEU A CA 1
ATOM 1258 C C . LEU A 1 158 ? -8.398 3.826 19.547 1 94.88 158 LEU A C 1
ATOM 1260 O O . LEU A 1 158 ? -9.273 3.324 18.828 1 94.88 158 LEU A O 1
ATOM 1264 N N . TYR A 1 159 ? -7.234 4.023 19.172 1 94.25 159 TYR A N 1
ATOM 1265 C CA . TYR A 1 159 ? -6.738 3.455 17.922 1 94.25 159 TYR A CA 1
ATOM 1266 C C . TYR A 1 159 ? -5.438 2.693 18.141 1 94.25 159 TYR A C 1
ATOM 1268 O O . TYR A 1 159 ? -4.426 3.279 18.547 1 94.25 159 TYR A O 1
ATOM 1276 N N . LYS A 1 160 ? -5.465 1.444 17.828 1 91.44 160 LYS A N 1
ATOM 1277 C CA . LYS A 1 160 ? -4.324 0.553 18.031 1 91.44 160 LYS A CA 1
ATOM 1278 C C . LYS A 1 160 ? -3.699 0.763 19.406 1 91.44 160 LYS A C 1
ATOM 1280 O O . LYS A 1 160 ? -2.477 0.869 19.531 1 91.44 160 LYS A O 1
ATOM 1285 N N . GLY A 1 161 ? -4.527 0.915 20.328 1 90.94 161 GLY A N 1
ATOM 1286 C CA . GLY A 1 161 ? -4.133 0.976 21.734 1 90.94 161 GLY A CA 1
ATOM 1287 C C . GLY A 1 161 ? -3.773 2.377 22.188 1 90.94 161 GLY A C 1
ATOM 1288 O O . GLY A 1 161 ? -3.535 2.605 23.375 1 90.94 161 GLY A O 1
ATOM 1289 N N . ALA A 1 162 ? -3.697 3.316 21.328 1 92.44 162 ALA A N 1
ATOM 1290 C CA . ALA A 1 162 ? -3.348 4.688 21.672 1 92.44 162 ALA A CA 1
ATOM 1291 C C . ALA A 1 162 ? -4.598 5.551 21.828 1 92.44 162 ALA A C 1
ATOM 1293 O O . ALA A 1 162 ? -5.535 5.434 21.031 1 92.44 162 ALA A O 1
ATOM 1294 N N . GLU A 1 163 ? -4.602 6.359 22.828 1 95.25 163 GLU A N 1
ATOM 1295 C CA . GLU A 1 163 ? -5.668 7.344 22.984 1 95.25 163 GLU A CA 1
ATOM 1296 C C . GLU A 1 163 ? -5.535 8.469 21.969 1 95.25 163 GLU A C 1
ATOM 1298 O O . GLU A 1 163 ? -4.504 9.148 21.922 1 95.25 163 GLU A O 1
ATOM 1303 N N . CYS A 1 164 ? -6.664 8.711 21.172 1 97.19 164 CYS A N 1
ATOM 1304 C CA . CYS A 1 164 ? -6.613 9.695 20.109 1 97.19 164 CYS A CA 1
ATOM 1305 C C . CYS A 1 164 ? -7.785 10.672 20.203 1 97.19 164 CYS A C 1
ATOM 1307 O O . CYS A 1 164 ? -8.789 10.375 20.844 1 97.19 164 CYS A O 1
ATOM 1309 N N . VAL A 1 165 ? -7.543 11.812 19.641 1 97.44 165 VAL A N 1
ATOM 1310 C CA . VAL A 1 165 ? -8.641 12.75 19.422 1 97.44 165 VAL A CA 1
ATOM 1311 C C . VAL A 1 165 ? -9.055 12.75 17.953 1 97.44 165 VAL A C 1
ATOM 1313 O O . VAL A 1 165 ? -8.203 12.633 17.062 1 97.44 165 VAL A O 1
ATOM 1316 N N . LYS A 1 166 ? -10.328 12.75 17.781 1 98.31 166 LYS A N 1
ATOM 1317 C CA . LYS A 1 166 ? -10.898 12.945 16.453 1 98.31 166 LYS A CA 1
ATOM 1318 C C . LYS A 1 166 ? -11.172 14.422 16.188 1 98.31 166 LYS A C 1
ATOM 1320 O O . LYS A 1 166 ? -11.773 15.109 17.016 1 98.31 166 LYS A O 1
ATOM 1325 N N . LEU A 1 167 ? -10.695 14.914 15.023 1 98.44 167 LEU A N 1
ATOM 1326 C CA . LEU A 1 167 ? -10.898 16.312 14.641 1 98.44 167 LEU A CA 1
ATOM 1327 C C . LEU A 1 167 ? -11.641 16.406 13.312 1 98.44 167 LEU A C 1
ATOM 1329 O O . LEU A 1 167 ? -11.57 15.492 12.492 1 98.44 167 LEU A O 1
ATOM 1333 N N . GLU A 1 168 ? -12.43 17.5 13.148 1 98.38 168 GLU A N 1
ATOM 1334 C CA . GLU A 1 168 ? -13.164 17.719 11.906 1 98.38 168 GLU A CA 1
ATOM 1335 C C . GLU A 1 168 ? -13 19.141 11.398 1 98.38 168 GLU A C 1
ATOM 1337 O O . GLU A 1 168 ? -12.742 20.062 12.188 1 98.38 168 GLU A O 1
ATOM 1342 N N . ARG A 1 169 ? -12.969 19.312 10.164 1 98.06 169 ARG A N 1
ATOM 1343 C CA . ARG A 1 169 ? -13.016 20.562 9.43 1 98.06 169 ARG A CA 1
ATOM 1344 C C . ARG A 1 169 ? -14.219 20.609 8.492 1 98.06 169 ARG A C 1
ATOM 1346 O O . ARG A 1 169 ? -14.305 19.812 7.547 1 98.06 169 ARG A O 1
ATOM 1353 N N . ILE A 1 170 ? -15.156 21.5 8.766 1 95.75 170 ILE A N 1
ATOM 1354 C CA . ILE A 1 170 ? -16.406 21.547 8.016 1 95.75 170 ILE A CA 1
ATOM 1355 C C . ILE A 1 170 ? -16.25 22.484 6.812 1 95.75 170 ILE A C 1
ATOM 1357 O O . ILE A 1 170 ? -15.703 23.578 6.941 1 95.75 170 ILE A O 1
ATOM 1361 N N . GLY A 1 171 ? -16.547 21.938 5.684 1 86.31 171 GLY A N 1
ATOM 1362 C CA . GLY A 1 171 ? -16.469 22.719 4.461 1 86.31 171 GLY A CA 1
ATOM 1363 C C . GLY A 1 171 ? -17.422 23.891 4.441 1 86.31 171 GLY A C 1
ATOM 1364 O O . GLY A 1 171 ? -18.453 23.875 5.109 1 86.31 171 GLY A O 1
ATOM 1365 N N . SER A 1 172 ? -16.906 25.094 4.051 1 67.12 172 SER A N 1
ATOM 1366 C CA . SER A 1 172 ? -17.75 26.281 3.947 1 67.12 172 SER A CA 1
ATOM 1367 C C . SER A 1 172 ? -18.891 26.062 2.963 1 67.12 172 SER A C 1
ATOM 1369 O O . SER A 1 172 ? -18.734 25.359 1.961 1 67.12 172 SER A O 1
ATOM 1371 N N . GLU A 1 173 ? -20.281 26.141 3.355 1 46.19 173 GLU A N 1
ATOM 1372 C CA . GLU A 1 173 ? -21.391 26.328 2.42 1 46.19 173 GLU A CA 1
ATOM 1373 C C . GLU A 1 173 ? -21.062 27.406 1.395 1 46.19 173 GLU A C 1
ATOM 1375 O O . GLU A 1 173 ? -20.297 28.344 1.686 1 46.19 173 GLU A O 1
ATOM 1380 N N . MET B 1 1 ? -5.32 -1.188 -20.984 1 68.62 1 MET B N 1
ATOM 1381 C CA . MET B 1 1 ? -5.094 -1.919 -19.734 1 68.62 1 MET B CA 1
ATOM 1382 C C . MET B 1 1 ? -4.684 -3.361 -20.016 1 68.62 1 MET B C 1
ATOM 1384 O O . MET B 1 1 ? -5.16 -3.967 -20.984 1 68.62 1 MET B O 1
ATOM 1388 N N . THR B 1 2 ? -3.531 -3.828 -19.438 1 91.5 2 THR B N 1
ATOM 1389 C CA . THR B 1 2 ? -3.002 -5.172 -19.641 1 91.5 2 THR B CA 1
ATOM 1390 C C . THR B 1 2 ? -4.016 -6.227 -19.203 1 91.5 2 THR B C 1
ATOM 1392 O O . THR B 1 2 ? -4.434 -6.246 -18.047 1 91.5 2 THR B O 1
ATOM 1395 N N . THR B 1 3 ? -4.711 -6.848 -20.219 1 97.62 3 THR B N 1
ATOM 1396 C CA . THR B 1 3 ? -5.641 -7.934 -19.922 1 97.62 3 THR B CA 1
ATOM 1397 C C . THR B 1 3 ? -5.16 -9.242 -20.547 1 97.62 3 THR B C 1
ATOM 1399 O O . THR B 1 3 ? -4.738 -9.266 -21.703 1 97.62 3 THR B O 1
ATOM 1402 N N . ILE B 1 4 ? -5.18 -10.297 -19.766 1 98.62 4 ILE B N 1
ATOM 1403 C CA . ILE B 1 4 ? -4.832 -11.641 -20.234 1 98.62 4 ILE B CA 1
ATOM 1404 C C . ILE B 1 4 ? -6.086 -12.508 -20.281 1 98.62 4 ILE B C 1
ATOM 1406 O O . ILE B 1 4 ? -6.848 -12.57 -19.312 1 98.62 4 ILE B O 1
ATOM 1410 N N . VAL B 1 5 ? -6.32 -13.109 -21.391 1 98.5 5 VAL B N 1
ATOM 1411 C CA . VAL B 1 5 ? -7.449 -14.016 -21.547 1 98.5 5 VAL B CA 1
ATOM 1412 C C . VAL B 1 5 ? -6.941 -15.438 -21.797 1 98.5 5 VAL B C 1
ATOM 1414 O O . VAL B 1 5 ? -6.145 -15.664 -22.703 1 98.5 5 VAL B O 1
ATOM 1417 N N . THR B 1 6 ? -7.348 -16.344 -20.938 1 98.31 6 THR B N 1
ATOM 1418 C CA . THR B 1 6 ? -7.043 -17.75 -21.141 1 98.31 6 THR B CA 1
ATOM 1419 C C . THR B 1 6 ? -8.305 -18.531 -21.516 1 98.31 6 THR B C 1
ATOM 1421 O O . THR B 1 6 ? -9.297 -17.938 -21.953 1 98.31 6 THR B O 1
ATOM 1424 N N . ASP B 1 7 ? -8.203 -19.859 -21.516 1 97 7 ASP B N 1
ATOM 1425 C CA . ASP B 1 7 ? -9.352 -20.703 -21.859 1 97 7 ASP B CA 1
ATOM 1426 C C . ASP B 1 7 ? -10.539 -20.422 -20.953 1 97 7 ASP B C 1
ATOM 1428 O O . ASP B 1 7 ? -11.672 -20.266 -21.422 1 97 7 ASP B O 1
ATOM 1432 N N . ARG B 1 8 ? -10.258 -20.266 -19.609 1 98 8 ARG B N 1
ATOM 1433 C CA . ARG B 1 8 ? -11.344 -20.172 -18.625 1 98 8 ARG B CA 1
ATOM 1434 C C . ARG B 1 8 ? -11.297 -18.828 -17.891 1 98 8 ARG B C 1
ATOM 1436 O O . ARG B 1 8 ? -12.25 -18.453 -17.203 1 98 8 ARG B O 1
ATOM 1443 N N . LEU B 1 9 ? -10.211 -18.031 -18.094 1 98.81 9 LEU B N 1
ATOM 1444 C CA . LEU B 1 9 ? -9.977 -16.969 -17.125 1 98.81 9 LEU B CA 1
ATOM 1445 C C . LEU B 1 9 ? -9.758 -15.625 -17.828 1 98.81 9 LEU B C 1
ATOM 1447 O O . LEU B 1 9 ? -9.305 -15.594 -18.969 1 98.81 9 LEU B O 1
ATOM 1451 N N . ILE B 1 10 ? -10.086 -14.57 -17.156 1 98.81 10 ILE B N 1
ATOM 1452 C CA . ILE B 1 10 ? -9.664 -13.203 -17.453 1 98.81 10 ILE B CA 1
ATOM 1453 C C . ILE B 1 10 ? -8.828 -12.648 -16.312 1 98.81 10 ILE B C 1
ATOM 1455 O O . ILE B 1 10 ? -9.258 -12.656 -15.156 1 98.81 10 ILE B O 1
ATOM 1459 N N . LEU B 1 11 ? -7.613 -12.273 -16.609 1 98.88 11 LEU B N 1
ATOM 1460 C CA . LEU B 1 11 ? -6.734 -11.594 -15.664 1 98.88 11 LEU B CA 1
ATOM 1461 C C . LEU B 1 11 ? -6.555 -10.125 -16.031 1 98.88 11 LEU B C 1
ATOM 1463 O O . LEU B 1 11 ? -6.238 -9.812 -17.188 1 98.88 11 LEU B O 1
ATOM 1467 N N . ARG B 1 12 ? -6.746 -9.281 -15.148 1 98.69 12 ARG B N 1
ATOM 1468 C CA . ARG B 1 12 ? -6.492 -7.855 -15.359 1 98.69 12 ARG B CA 1
ATOM 1469 C C . ARG B 1 12 ? -5.938 -7.211 -14.094 1 98.69 12 ARG B C 1
ATOM 1471 O O . ARG B 1 12 ? -6.105 -7.742 -12.992 1 98.69 12 ARG B O 1
ATOM 1478 N N . PRO B 1 13 ? -5.215 -6.102 -14.266 1 98.69 13 PRO B N 1
ATOM 1479 C CA . PRO B 1 13 ? -4.699 -5.41 -13.078 1 98.69 13 PRO B CA 1
ATOM 1480 C C . PRO B 1 13 ? -5.789 -5.109 -12.055 1 98.69 13 PRO B C 1
ATOM 1482 O O . PRO B 1 13 ? -6.914 -4.762 -12.43 1 98.69 13 PRO B O 1
ATOM 1485 N N . GLN B 1 14 ? -5.449 -5.184 -10.82 1 98.38 14 GLN B N 1
ATOM 1486 C CA . GLN B 1 14 ? -6.387 -4.926 -9.734 1 98.38 14 GLN B CA 1
ATOM 1487 C C . GLN B 1 14 ? -6.797 -3.457 -9.695 1 98.38 14 GLN B C 1
ATOM 1489 O O . GLN B 1 14 ? -5.973 -2.57 -9.93 1 98.38 14 GLN B O 1
ATOM 1494 N N . THR B 1 15 ? -8.016 -3.203 -9.422 1 97.81 15 THR B N 1
ATOM 1495 C CA . THR B 1 15 ? -8.57 -1.873 -9.195 1 97.81 15 THR B CA 1
ATOM 1496 C C . THR B 1 15 ? -9.359 -1.83 -7.895 1 97.81 15 THR B C 1
ATOM 1498 O O . THR B 1 15 ? -9.664 -2.873 -7.309 1 97.81 15 THR B O 1
ATOM 1501 N N . MET B 1 16 ? -9.688 -0.64 -7.523 1 97.69 16 MET B N 1
ATOM 1502 C CA . MET B 1 16 ? -10.445 -0.491 -6.281 1 97.69 16 MET B CA 1
ATOM 1503 C C . MET B 1 16 ? -11.844 -1.08 -6.422 1 97.69 16 MET B C 1
ATOM 1505 O O . MET B 1 16 ? -12.453 -1.492 -5.434 1 97.69 16 MET B O 1
ATOM 1509 N N . ALA B 1 17 ? -12.352 -1.213 -7.605 1 97.62 17 ALA B N 1
ATOM 1510 C CA . ALA B 1 17 ? -13.664 -1.808 -7.855 1 97.62 17 ALA B CA 1
ATOM 1511 C C . ALA B 1 17 ? -13.68 -3.285 -7.477 1 97.62 17 ALA B C 1
ATOM 1513 O O . ALA B 1 17 ? -14.742 -3.879 -7.305 1 97.62 17 ALA B O 1
ATOM 1514 N N . ASP B 1 18 ? -12.555 -3.916 -7.312 1 98.12 18 ASP B N 1
ATOM 1515 C CA . ASP B 1 18 ? -12.438 -5.332 -6.977 1 98.12 18 ASP B CA 1
ATOM 1516 C C . ASP B 1 18 ? -12.562 -5.551 -5.473 1 98.12 18 ASP B C 1
ATOM 1518 O O . ASP B 1 18 ? -12.727 -6.684 -5.016 1 98.12 18 ASP B O 1
ATOM 1522 N N . PHE B 1 19 ? -12.523 -4.473 -4.688 1 98.06 19 PHE B N 1
ATOM 1523 C CA . PHE B 1 19 ? -12.328 -4.598 -3.248 1 98.06 19 PHE B CA 1
ATOM 1524 C C . PHE B 1 19 ? -13.398 -5.5 -2.637 1 98.06 19 PHE B C 1
ATOM 1526 O O . PHE B 1 19 ? -13.086 -6.371 -1.823 1 98.06 19 PHE B O 1
ATOM 1533 N N . GLU B 1 20 ? -14.594 -5.387 -3.037 1 97.56 20 GLU B N 1
ATOM 1534 C CA . GLU B 1 20 ? -15.711 -6.07 -2.389 1 97.56 20 GLU B CA 1
ATOM 1535 C C . GLU B 1 20 ? -15.625 -7.578 -2.584 1 97.56 20 GLU B C 1
ATOM 1537 O O . GLU B 1 20 ? -16.047 -8.352 -1.719 1 97.56 20 GLU B O 1
ATOM 1542 N N . VAL B 1 21 ? -15.102 -8.031 -3.707 1 97.88 21 VAL B N 1
ATOM 1543 C CA . VAL B 1 21 ? -15.031 -9.469 -3.963 1 97.88 21 VAL B CA 1
ATOM 1544 C C . VAL B 1 21 ? -13.648 -9.984 -3.57 1 97.88 21 VAL B C 1
ATOM 1546 O O . VAL B 1 21 ? -13.484 -11.18 -3.287 1 97.88 21 VAL B O 1
ATOM 1549 N N . TRP B 1 22 ? -12.695 -9.117 -3.533 1 98.19 22 TRP B N 1
ATOM 1550 C CA . TRP B 1 22 ? -11.305 -9.453 -3.234 1 98.19 22 TRP B CA 1
ATOM 1551 C C . TRP B 1 22 ? -11.086 -9.586 -1.731 1 98.19 22 TRP B C 1
ATOM 1553 O O . TRP B 1 22 ? -10.438 -10.531 -1.275 1 98.19 22 TRP B O 1
ATOM 1563 N N . PHE B 1 23 ? -11.719 -8.742 -0.91 1 97.94 23 PHE B N 1
ATOM 1564 C CA . PHE B 1 23 ? -11.477 -8.641 0.524 1 97.94 23 PHE B CA 1
ATOM 1565 C C . PHE B 1 23 ? -11.922 -9.914 1.241 1 97.94 23 PHE B C 1
ATOM 1567 O O . PHE B 1 23 ? -11.211 -10.422 2.109 1 97.94 23 PHE B O 1
ATOM 1574 N N . PRO B 1 24 ? -13.039 -10.477 0.866 1 97 24 PRO B N 1
ATOM 1575 C CA . PRO B 1 24 ? -13.461 -11.703 1.547 1 97 24 PRO B CA 1
ATOM 1576 C C . PRO B 1 24 ? -12.414 -12.812 1.453 1 97 24 PRO B C 1
ATOM 1578 O O . PRO B 1 24 ? -12.258 -13.602 2.391 1 97 24 PRO B O 1
ATOM 1581 N N . MET B 1 25 ? -11.68 -12.898 0.379 1 96.75 25 MET B N 1
ATOM 1582 C CA . MET B 1 25 ? -10.633 -13.898 0.242 1 96.75 25 MET B CA 1
ATOM 1583 C C . MET B 1 25 ? -9.547 -13.695 1.294 1 96.75 25 MET B C 1
ATOM 1585 O O . MET B 1 25 ? -9.125 -14.648 1.95 1 96.75 25 MET B O 1
ATOM 1589 N N . TYR B 1 26 ? -9.164 -12.438 1.54 1 95.75 26 TYR B N 1
ATOM 1590 C CA . TYR B 1 26 ? -8.086 -12.141 2.479 1 95.75 26 TYR B CA 1
ATOM 1591 C C . TYR B 1 26 ? -8.609 -12.102 3.91 1 95.75 26 TYR B C 1
ATOM 1593 O O . TYR B 1 26 ? -7.824 -12.102 4.863 1 95.75 26 TYR B O 1
ATOM 1601 N N . ALA B 1 27 ? -9.875 -12.023 4.016 1 94.81 27 ALA B N 1
ATOM 1602 C CA . ALA B 1 27 ? -10.461 -12.102 5.352 1 94.81 27 ALA B CA 1
ATOM 1603 C C . ALA B 1 27 ? -10.742 -13.547 5.754 1 94.81 27 ALA B C 1
ATOM 1605 O O . ALA B 1 27 ? -11.055 -13.828 6.91 1 94.81 27 ALA B O 1
ATOM 1606 N N . ASP B 1 28 ? -10.633 -14.477 4.859 1 93.44 28 ASP B N 1
ATOM 1607 C CA . ASP B 1 28 ? -10.906 -15.891 5.094 1 93.44 28 ASP B CA 1
ATOM 1608 C C . ASP B 1 28 ? -9.766 -16.547 5.867 1 93.44 28 ASP B C 1
ATOM 1610 O O . ASP B 1 28 ? -8.656 -16.703 5.344 1 93.44 28 ASP B O 1
ATOM 1614 N N . PRO B 1 29 ? -10.031 -16.969 7.078 1 90.81 29 PRO B N 1
ATOM 1615 C CA . PRO B 1 29 ? -8.969 -17.594 7.871 1 90.81 29 PRO B CA 1
ATOM 1616 C C . PRO B 1 29 ? -8.391 -18.844 7.211 1 90.81 29 PRO B C 1
ATOM 1618 O O . PRO B 1 29 ? -7.242 -19.203 7.465 1 90.81 29 PRO B O 1
ATOM 1621 N N . GLN B 1 30 ? -9.141 -19.469 6.344 1 90.44 30 GLN B N 1
ATOM 1622 C CA . GLN B 1 30 ? -8.656 -20.672 5.664 1 90.44 30 GLN B CA 1
ATOM 1623 C C . GLN B 1 30 ? -7.488 -20.344 4.734 1 90.44 30 GLN B C 1
ATOM 1625 O O . GLN B 1 30 ? -6.59 -21.156 4.547 1 90.44 30 GLN B O 1
ATOM 1630 N N . ILE B 1 31 ? -7.488 -19.156 4.16 1 90.31 31 ILE B N 1
ATOM 1631 C CA . ILE B 1 31 ? -6.414 -18.703 3.279 1 90.31 31 ILE B CA 1
ATOM 1632 C C . ILE B 1 31 ? -5.125 -18.547 4.082 1 90.31 31 ILE B C 1
ATOM 1634 O O . ILE B 1 31 ? -4.039 -18.875 3.602 1 90.31 31 ILE B O 1
ATOM 1638 N N . PHE B 1 32 ? -5.195 -18.078 5.309 1 85.38 32 PHE B N 1
ATOM 1639 C CA . PHE B 1 32 ? -4.035 -17.719 6.113 1 85.38 32 PHE B CA 1
ATOM 1640 C C . PHE B 1 32 ? -3.672 -18.844 7.078 1 85.38 32 PHE B C 1
ATOM 1642 O O . PHE B 1 32 ? -2.713 -18.719 7.844 1 85.38 32 PHE B O 1
ATOM 1649 N N . HIS B 1 33 ? -4.418 -19.922 6.965 1 80.56 33 HIS B N 1
ATOM 1650 C CA . HIS B 1 33 ? -4.172 -21.062 7.84 1 80.56 33 HIS B CA 1
ATOM 1651 C C . HIS B 1 33 ? -2.76 -21.609 7.652 1 80.56 33 HIS B C 1
ATOM 1653 O O . HIS B 1 33 ? -2.092 -21.953 8.625 1 80.56 33 HIS B O 1
ATOM 1659 N N . VAL B 1 34 ? -2.314 -21.578 6.512 1 75.44 34 VAL B N 1
ATOM 1660 C CA . VAL B 1 34 ? -1.024 -22.172 6.18 1 75.44 34 VAL B CA 1
ATOM 1661 C C . VAL B 1 34 ? 0.094 -21.406 6.887 1 75.44 34 VAL B C 1
ATOM 1663 O O . VAL B 1 34 ? 1.136 -21.984 7.211 1 75.44 34 VAL B O 1
ATOM 1666 N N . ILE B 1 35 ? -0.116 -20.094 7.195 1 74.38 35 ILE B N 1
ATOM 1667 C CA . ILE B 1 35 ? 0.934 -19.312 7.832 1 74.38 35 ILE B CA 1
ATOM 1668 C C . ILE B 1 35 ? 0.517 -18.953 9.258 1 74.38 35 ILE B C 1
ATOM 1670 O O . ILE B 1 35 ? 1.172 -18.141 9.914 1 74.38 35 ILE B O 1
ATOM 1674 N N . ASN B 1 36 ? -0.581 -19.578 9.797 1 71.5 36 ASN B N 1
ATOM 1675 C CA . ASN B 1 36 ? -1.088 -19.391 11.156 1 71.5 36 ASN B CA 1
ATOM 1676 C C . ASN B 1 36 ? -1.294 -17.922 11.477 1 71.5 36 ASN B C 1
ATOM 1678 O O . ASN B 1 36 ? -0.847 -17.438 12.523 1 71.5 36 ASN B O 1
ATOM 1682 N N . ALA B 1 37 ? -1.795 -17.203 10.578 1 76.5 37 ALA B N 1
ATOM 1683 C CA . ALA B 1 37 ? -2.104 -15.781 10.773 1 76.5 37 ALA B CA 1
ATOM 1684 C C . ALA B 1 37 ? -3.596 -15.516 10.602 1 76.5 37 ALA B C 1
ATOM 1686 O O . ALA B 1 37 ? -4.289 -16.266 9.906 1 76.5 37 ALA B O 1
ATOM 1687 N N . PRO B 1 38 ? -3.971 -14.516 11.383 1 83.94 38 PRO B N 1
ATOM 1688 C CA . PRO B 1 38 ? -5.371 -14.148 11.148 1 83.94 38 PRO B CA 1
ATOM 1689 C C . PRO B 1 38 ? -5.586 -13.484 9.789 1 83.94 38 PRO B C 1
ATOM 1691 O O . PRO B 1 38 ? -4.621 -13.07 9.141 1 83.94 38 PRO B O 1
ATOM 1694 N N . GLY B 1 39 ? -6.805 -13.539 9.312 1 89.38 39 GLY B N 1
ATOM 1695 C CA . GLY B 1 39 ? -7.129 -12.805 8.102 1 89.38 39 GLY B CA 1
ATOM 1696 C C . GLY B 1 39 ? -6.926 -11.305 8.234 1 89.38 39 GLY B C 1
ATOM 1697 O O . GLY B 1 39 ? -6.66 -10.812 9.336 1 89.38 39 GLY B O 1
ATOM 1698 N N . PHE B 1 40 ? -6.945 -10.711 7.129 1 93.75 40 PHE B N 1
ATOM 1699 C CA . PHE B 1 40 ? -6.766 -9.258 7.098 1 93.75 40 PHE B CA 1
ATOM 1700 C C . PHE B 1 40 ? -7.973 -8.555 7.703 1 93.75 40 PHE B C 1
ATOM 1702 O O . PHE B 1 40 ? -9.109 -8.961 7.484 1 93.75 40 PHE B O 1
ATOM 1709 N N . THR B 1 41 ? -7.688 -7.496 8.492 1 93.81 41 THR B N 1
ATOM 1710 C CA . THR B 1 41 ? -8.719 -6.504 8.773 1 93.81 41 THR B CA 1
ATOM 1711 C C . THR B 1 41 ? -9.07 -5.715 7.516 1 93.81 41 THR B C 1
ATOM 1713 O O . THR B 1 41 ? -8.336 -5.766 6.523 1 93.81 41 THR B O 1
ATOM 1716 N N . ALA B 1 42 ? -10.164 -5.023 7.582 1 94.44 42 ALA B N 1
ATOM 1717 C CA . ALA B 1 42 ? -10.555 -4.184 6.453 1 94.44 42 ALA B CA 1
ATOM 1718 C C . ALA B 1 42 ? -9.484 -3.143 6.145 1 94.44 42 ALA B C 1
ATOM 1720 O O . ALA B 1 42 ? -9.211 -2.85 4.98 1 94.44 42 ALA B O 1
ATOM 1721 N N . GLU B 1 43 ? -8.836 -2.582 7.156 1 96.25 43 GLU B N 1
ATOM 1722 C CA . GLU B 1 43 ? -7.762 -1.606 6.984 1 96.25 43 GLU B CA 1
ATOM 1723 C C . GLU B 1 43 ? -6.562 -2.223 6.273 1 96.25 43 GLU B C 1
ATOM 1725 O O . GLU B 1 43 ? -6.035 -1.643 5.32 1 96.25 43 GLU B O 1
ATOM 1730 N N . GLU B 1 44 ? -6.184 -3.412 6.738 1 95.88 44 GLU B N 1
ATOM 1731 C CA . GLU B 1 44 ? -5.055 -4.102 6.125 1 95.88 44 GLU B CA 1
ATOM 1732 C C . GLU B 1 44 ? -5.332 -4.426 4.664 1 95.88 44 GLU B C 1
ATOM 1734 O O . GLU B 1 44 ? -4.461 -4.266 3.807 1 95.88 44 GLU B O 1
ATOM 1739 N N . ALA B 1 45 ? -6.559 -4.852 4.398 1 97.19 45 ALA B N 1
ATOM 1740 C CA . ALA B 1 45 ? -6.957 -5.188 3.035 1 97.19 45 ALA B CA 1
ATOM 1741 C C . ALA B 1 45 ? -6.969 -3.945 2.146 1 97.19 45 ALA B C 1
ATOM 1743 O O . ALA B 1 45 ? -6.492 -3.984 1.01 1 97.19 45 ALA B O 1
ATOM 1744 N N . TRP B 1 46 ? -7.523 -2.857 2.676 1 97.44 46 TRP B N 1
ATOM 1745 C CA . TRP B 1 46 ? -7.559 -1.583 1.965 1 97.44 46 TRP B CA 1
ATOM 1746 C C . TRP B 1 46 ? -6.152 -1.139 1.574 1 97.44 46 TRP B C 1
ATOM 1748 O O . TRP B 1 46 ? -5.902 -0.789 0.418 1 97.44 46 TRP B O 1
ATOM 1758 N N . ASN B 1 47 ? -5.246 -1.266 2.461 1 98 47 ASN B N 1
ATOM 1759 C CA . ASN B 1 47 ? -3.859 -0.889 2.215 1 98 47 ASN B CA 1
ATOM 1760 C C . ASN B 1 47 ? -3.207 -1.799 1.18 1 98 47 ASN B C 1
ATOM 1762 O O . ASN B 1 47 ? -2.453 -1.332 0.323 1 98 47 ASN B O 1
ATOM 1766 N N . ARG B 1 48 ? -3.506 -3.041 1.239 1 98.06 48 ARG B N 1
ATOM 1767 C CA . ARG B 1 48 ? -2.9 -4.012 0.333 1 98.06 48 ARG B CA 1
ATOM 1768 C C . ARG B 1 48 ? -3.338 -3.764 -1.106 1 98.06 48 ARG B C 1
ATOM 1770 O O . ARG B 1 48 ? -2.51 -3.762 -2.02 1 98.06 48 ARG B O 1
ATOM 1777 N N . ILE B 1 49 ? -4.605 -3.576 -1.316 1 98.5 49 ILE B N 1
ATOM 1778 C CA . ILE B 1 49 ? -5.074 -3.438 -2.689 1 98.5 49 ILE B CA 1
ATOM 1779 C C . ILE B 1 49 ? -4.559 -2.129 -3.283 1 98.5 49 ILE B C 1
ATOM 1781 O O . ILE B 1 49 ? -4.203 -2.072 -4.465 1 98.5 49 ILE B O 1
ATOM 1785 N N . LEU B 1 50 ? -4.477 -1.063 -2.5 1 98.75 50 LEU B N 1
ATOM 1786 C CA . LEU B 1 50 ? -3.912 0.194 -2.982 1 98.75 50 LEU B CA 1
ATOM 1787 C C . LEU B 1 50 ? -2.43 0.037 -3.303 1 98.75 50 LEU B C 1
ATOM 1789 O O . LEU B 1 50 ? -1.935 0.622 -4.27 1 98.75 50 LEU B O 1
ATOM 1793 N N . ARG B 1 51 ? -1.753 -0.721 -2.424 1 98.69 51 ARG B N 1
ATOM 1794 C CA . ARG B 1 51 ? -0.352 -1.023 -2.695 1 98.69 51 ARG B CA 1
ATOM 1795 C C . ARG B 1 51 ? -0.193 -1.728 -4.039 1 98.69 51 ARG B C 1
ATOM 1797 O O . ARG B 1 51 ? 0.71 -1.403 -4.812 1 98.69 51 ARG B O 1
ATOM 1804 N N . ASN B 1 52 ? -1.05 -2.658 -4.32 1 98.75 52 ASN B N 1
ATOM 1805 C CA . ASN B 1 52 ? -0.995 -3.377 -5.59 1 98.75 52 ASN B CA 1
ATOM 1806 C C . ASN B 1 52 ? -1.27 -2.451 -6.77 1 98.75 52 ASN B C 1
ATOM 1808 O O . ASN B 1 52 ? -0.621 -2.557 -7.812 1 98.75 52 ASN B O 1
ATOM 1812 N N . ILE B 1 53 ? -2.213 -1.584 -6.605 1 98.69 53 ILE B N 1
ATOM 1813 C CA . ILE B 1 53 ? -2.529 -0.605 -7.641 1 98.69 53 ILE B CA 1
ATOM 1814 C C . ILE B 1 53 ? -1.33 0.315 -7.863 1 98.69 53 ILE B C 1
ATOM 1816 O O . ILE B 1 53 ? -0.958 0.596 -9.008 1 98.69 53 ILE B O 1
ATOM 1820 N N . GLY B 1 54 ? -0.726 0.703 -6.793 1 98.75 54 GLY B N 1
ATOM 1821 C CA . GLY B 1 54 ? 0.472 1.521 -6.895 1 98.75 54 GLY B CA 1
ATOM 1822 C C . GLY B 1 54 ? 1.623 0.812 -7.582 1 98.75 54 GLY B C 1
ATOM 1823 O O . GLY B 1 54 ? 2.4 1.437 -8.305 1 98.75 54 GLY B O 1
ATOM 1824 N N . HIS B 1 55 ? 1.708 -0.451 -7.316 1 98.75 55 HIS B N 1
ATOM 1825 C CA . HIS B 1 55 ? 2.758 -1.236 -7.957 1 98.75 55 HIS B CA 1
ATOM 1826 C C . HIS B 1 55 ? 2.6 -1.233 -9.477 1 98.75 55 HIS B C 1
ATOM 1828 O O . HIS B 1 55 ? 3.568 -0.997 -10.203 1 98.75 55 HIS B O 1
ATOM 1834 N N . TRP B 1 56 ? 1.396 -1.438 -9.953 1 98.62 56 TRP B N 1
ATOM 1835 C CA . TRP B 1 56 ? 1.116 -1.399 -11.383 1 98.62 56 TRP B CA 1
ATOM 1836 C C . TRP B 1 56 ? 1.473 -0.039 -11.969 1 98.62 56 TRP B C 1
ATOM 1838 O O . TRP B 1 56 ? 2.113 0.042 -13.023 1 98.62 56 TRP B O 1
ATOM 1848 N N . THR B 1 57 ? 1.046 0.963 -11.281 1 97.62 57 THR B N 1
ATOM 1849 C CA . THR B 1 57 ? 1.283 2.326 -11.742 1 97.62 57 THR B CA 1
ATOM 1850 C C . THR B 1 57 ? 2.779 2.619 -11.82 1 97.62 57 THR B C 1
ATOM 1852 O O . THR B 1 57 ? 3.238 3.295 -12.742 1 97.62 57 THR B O 1
ATOM 1855 N N . THR B 1 58 ? 3.506 2.121 -10.898 1 98.25 58 THR B N 1
ATOM 1856 C CA . THR B 1 58 ? 4.922 2.432 -10.742 1 98.25 58 THR B CA 1
ATOM 1857 C C . THR B 1 58 ? 5.762 1.643 -11.742 1 98.25 58 THR B C 1
ATOM 1859 O O . THR B 1 58 ? 6.688 2.184 -12.344 1 98.25 58 THR B O 1
ATOM 1862 N N . PHE B 1 59 ? 5.395 0.337 -11.961 1 98 59 PHE B N 1
ATOM 1863 C CA . PHE B 1 59 ? 6.359 -0.54 -12.617 1 98 59 PHE B CA 1
ATOM 1864 C C . PHE B 1 59 ? 5.797 -1.072 -13.93 1 98 59 PHE B C 1
ATOM 1866 O O . PHE B 1 59 ? 6.539 -1.614 -14.75 1 98 59 PHE B O 1
ATOM 1873 N N . GLY B 1 60 ? 4.492 -1.009 -14.141 1 97.88 60 GLY B N 1
ATOM 1874 C CA . GLY B 1 60 ? 3.869 -1.487 -15.359 1 97.88 60 GLY B CA 1
ATOM 1875 C C . GLY B 1 60 ? 3.547 -2.969 -15.328 1 97.88 60 GLY B C 1
ATOM 1876 O O . GLY B 1 60 ? 3.203 -3.559 -16.359 1 97.88 60 GLY B O 1
ATOM 1877 N N . TYR B 1 61 ? 3.791 -3.613 -14.234 1 98.44 61 TYR B N 1
ATOM 1878 C CA . TYR B 1 61 ? 3.404 -4.988 -13.938 1 98.44 61 TYR B CA 1
ATOM 1879 C C . TYR B 1 61 ? 3.027 -5.145 -12.469 1 98.44 61 TYR B C 1
ATOM 1881 O O . TYR B 1 61 ? 3.238 -4.234 -11.672 1 98.44 61 TYR B O 1
ATOM 1889 N N . GLY B 1 62 ? 2.387 -6.262 -12.125 1 98.62 62 GLY B N 1
ATOM 1890 C CA . GLY B 1 62 ? 1.969 -6.477 -10.75 1 98.62 62 GLY B CA 1
ATOM 1891 C C . GLY B 1 62 ? 0.957 -7.598 -10.594 1 98.62 62 GLY B C 1
ATOM 1892 O O . GLY B 1 62 ? 0.982 -8.57 -11.359 1 98.62 62 GLY B O 1
ATOM 1893 N N . ILE B 1 63 ? 0.124 -7.422 -9.594 1 98.75 63 ILE B N 1
ATOM 1894 C CA . ILE B 1 63 ? -0.822 -8.477 -9.227 1 98.75 63 ILE B CA 1
ATOM 1895 C C . ILE B 1 63 ? -2.115 -8.297 -10.023 1 98.75 63 ILE B C 1
ATOM 1897 O O . ILE B 1 63 ? -2.691 -7.211 -10.055 1 98.75 63 ILE B O 1
ATOM 1901 N N . PHE B 1 64 ? -2.527 -9.383 -10.664 1 98.88 64 PHE B N 1
ATOM 1902 C CA . PHE B 1 64 ? -3.787 -9.453 -11.398 1 98.88 64 PHE B CA 1
ATOM 1903 C C . PHE B 1 64 ? -4.898 -9.992 -10.5 1 98.88 64 PHE B C 1
ATOM 1905 O O . PHE B 1 64 ? -4.664 -10.859 -9.664 1 98.88 64 PHE B O 1
ATOM 1912 N N . SER B 1 65 ? -6.066 -9.508 -10.734 1 98.88 65 SER B N 1
ATOM 1913 C CA . SER B 1 65 ? -7.262 -10.234 -10.32 1 98.88 65 SER B CA 1
ATOM 1914 C C . SER B 1 65 ? -7.648 -11.289 -11.344 1 98.88 65 SER B C 1
ATOM 1916 O O . SER B 1 65 ? -7.551 -11.062 -12.555 1 98.88 65 SER B O 1
ATOM 1918 N N . ILE B 1 66 ? -8.078 -12.406 -10.852 1 98.94 66 ILE B N 1
ATOM 1919 C CA . ILE B 1 66 ? -8.5 -13.516 -11.703 1 98.94 66 ILE B CA 1
ATOM 1920 C C . ILE B 1 66 ? -10.023 -13.617 -11.695 1 98.94 66 ILE B C 1
ATOM 1922 O O . ILE B 1 66 ? -10.641 -13.758 -10.633 1 98.94 66 ILE B O 1
ATOM 1926 N N . PHE B 1 67 ? -10.586 -13.602 -12.875 1 98.88 67 PHE B N 1
ATOM 1927 C CA . PHE B 1 67 ? -12.023 -13.766 -13.008 1 98.88 67 PHE B CA 1
ATOM 1928 C C . PHE B 1 67 ? -12.359 -14.938 -13.922 1 98.88 67 PHE B C 1
ATOM 1930 O O . PHE B 1 67 ? -11.648 -15.18 -14.906 1 98.88 67 PHE B O 1
ATOM 1937 N N . GLN B 1 68 ? -13.422 -15.602 -13.57 1 98.75 68 GLN B N 1
ATOM 1938 C CA . GLN B 1 68 ? -13.938 -16.641 -14.445 1 98.75 68 GLN B CA 1
ATOM 1939 C C . GLN B 1 68 ? -14.57 -16.047 -15.695 1 98.75 68 GLN B C 1
ATOM 1941 O O . GLN B 1 68 ? -15.438 -15.172 -15.602 1 98.75 68 GLN B O 1
ATOM 1946 N N . LYS B 1 69 ? -14.188 -16.562 -16.766 1 97.62 69 LYS B N 1
ATOM 1947 C CA . LYS B 1 69 ? -14.648 -16.031 -18.047 1 97.62 69 LYS B CA 1
ATOM 1948 C C . LYS B 1 69 ? -16.156 -16.219 -18.219 1 97.62 69 LYS B C 1
ATOM 1950 O O . LYS B 1 69 ? -16.844 -15.344 -18.719 1 97.62 69 LYS B O 1
ATOM 1955 N N . SER B 1 70 ? -16.672 -17.312 -17.828 1 97.69 70 SER B N 1
ATOM 1956 C CA . SER B 1 70 ? -18.031 -17.734 -18.141 1 97.69 70 SER B CA 1
ATOM 1957 C C . SER B 1 70 ? -19.062 -16.875 -17.391 1 97.69 70 SER B C 1
ATOM 1959 O O . SER B 1 70 ? -20.156 -16.625 -17.906 1 97.69 70 SER B O 1
ATOM 1961 N N . ASP B 1 71 ? -18.719 -16.375 -16.156 1 97.94 71 ASP B N 1
ATOM 1962 C CA . ASP B 1 71 ? -19.766 -15.711 -15.375 1 97.94 71 ASP B CA 1
ATOM 1963 C C . ASP B 1 71 ? -19.203 -14.5 -14.633 1 97.94 71 ASP B C 1
ATOM 1965 O O . ASP B 1 71 ? -19.938 -13.828 -13.898 1 97.94 71 ASP B O 1
ATOM 1969 N N . GLY B 1 72 ? -17.953 -14.297 -14.727 1 98.06 72 GLY B N 1
ATOM 1970 C CA . GLY B 1 72 ? -17.359 -13.109 -14.141 1 98.06 72 GLY B CA 1
ATOM 1971 C C . GLY B 1 72 ? -17.031 -13.266 -12.664 1 98.06 72 GLY B C 1
ATOM 1972 O O . GLY B 1 72 ? -16.641 -12.305 -12 1 98.06 72 GLY B O 1
ATOM 1973 N N . ALA B 1 73 ? -17.109 -14.477 -12.133 1 98.44 73 ALA B N 1
ATOM 1974 C CA . ALA B 1 73 ? -16.828 -14.703 -10.719 1 98.44 73 ALA B CA 1
ATOM 1975 C C . ALA B 1 73 ? -15.352 -14.438 -10.406 1 98.44 73 ALA B C 1
ATOM 1977 O O . ALA B 1 73 ? -14.477 -14.812 -11.188 1 98.44 73 ALA B O 1
ATOM 1978 N N . PHE B 1 74 ? -15.148 -13.797 -9.266 1 98.75 74 PHE B N 1
ATOM 1979 C CA . PHE B 1 74 ? -13.789 -13.609 -8.766 1 98.75 74 PHE B CA 1
ATOM 1980 C C . PHE B 1 74 ? -13.227 -14.922 -8.234 1 98.75 74 PHE B C 1
ATOM 1982 O O . PHE B 1 74 ? -13.875 -15.617 -7.453 1 98.75 74 PHE B O 1
ATOM 1989 N N . LEU B 1 75 ? -11.953 -15.18 -8.648 1 98.81 75 LEU B N 1
ATOM 1990 C CA . LEU B 1 75 ? -11.422 -16.5 -8.32 1 98.81 75 LEU B CA 1
ATOM 1991 C C . LEU B 1 75 ? -10.156 -16.375 -7.484 1 98.81 75 LEU B C 1
ATOM 1993 O O . LEU B 1 75 ? -9.711 -17.359 -6.879 1 98.81 75 LEU B O 1
ATOM 1997 N N . GLY B 1 76 ? -9.523 -15.219 -7.496 1 98.69 76 GLY B N 1
ATOM 1998 C CA . GLY B 1 76 ? -8.273 -15.031 -6.781 1 98.69 76 GLY B CA 1
ATOM 1999 C C . GLY B 1 76 ? -7.367 -13.992 -7.426 1 98.69 76 GLY B C 1
ATOM 2000 O O . GLY B 1 76 ? -7.848 -13.039 -8.039 1 98.69 76 GLY B O 1
ATOM 2001 N N . GLU B 1 77 ? -6.055 -14.141 -7.18 1 98.88 77 GLU B N 1
ATOM 2002 C CA . GLU B 1 77 ? -5.074 -13.203 -7.715 1 98.88 77 GLU B CA 1
ATOM 2003 C C . GLU B 1 77 ? -3.76 -13.906 -8.039 1 98.88 77 GLU B C 1
ATOM 2005 O O . GLU B 1 77 ? -3.48 -14.984 -7.52 1 98.88 77 GLU B O 1
ATOM 2010 N N . THR B 1 78 ? -3.043 -13.32 -8.914 1 98.81 78 THR B N 1
ATOM 2011 C CA . THR B 1 78 ? -1.706 -13.805 -9.242 1 98.81 78 THR B CA 1
ATOM 2012 C C . THR B 1 78 ? -0.892 -12.703 -9.922 1 98.81 78 THR B C 1
ATOM 2014 O O . THR B 1 78 ? -1.442 -11.688 -10.352 1 98.81 78 THR B O 1
ATOM 2017 N N . GLY B 1 79 ? 0.342 -12.938 -10.008 1 98.62 79 GLY B N 1
ATOM 2018 C CA . GLY B 1 79 ? 1.22 -12.016 -10.719 1 98.62 79 GLY B CA 1
ATOM 2019 C C . GLY B 1 79 ? 2.635 -12 -10.172 1 98.62 79 GLY B C 1
ATOM 2020 O O . GLY B 1 79 ? 3.023 -12.891 -9.414 1 98.62 79 GLY B O 1
ATOM 2021 N N . LEU B 1 80 ? 3.393 -11.109 -10.664 1 98.69 80 LEU B N 1
ATOM 2022 C CA . LEU B 1 80 ? 4.754 -10.875 -10.195 1 98.69 80 LEU B CA 1
ATOM 2023 C C . LEU B 1 80 ? 4.91 -9.445 -9.688 1 98.69 80 LEU B C 1
ATOM 2025 O O . LEU B 1 80 ? 4.371 -8.508 -10.273 1 98.69 80 LEU B O 1
ATOM 2029 N N . ALA B 1 81 ? 5.656 -9.328 -8.586 1 98.62 81 ALA B N 1
ATOM 2030 C CA . ALA B 1 81 ? 5.824 -8 -8.008 1 98.62 81 ALA B CA 1
ATOM 2031 C C . ALA B 1 81 ? 7.16 -7.891 -7.273 1 98.62 81 ALA B C 1
ATOM 2033 O O . ALA B 1 81 ? 7.836 -8.898 -7.047 1 98.62 81 ALA B O 1
ATOM 2034 N N . ASN B 1 82 ? 7.562 -6.656 -7.043 1 97.75 82 ASN B N 1
ATOM 2035 C CA . ASN B 1 82 ? 8.656 -6.34 -6.137 1 97.75 82 ASN B CA 1
ATOM 2036 C C . ASN B 1 82 ? 8.172 -6.168 -4.703 1 97.75 82 ASN B C 1
ATOM 2038 O O . ASN B 1 82 ? 7.672 -5.102 -4.336 1 97.75 82 ASN B O 1
ATOM 2042 N N . PHE B 1 83 ? 8.367 -7.211 -3.879 1 96.69 83 PHE B N 1
ATOM 2043 C CA . PHE B 1 83 ? 7.781 -7.16 -2.547 1 96.69 83 PHE B CA 1
ATOM 2044 C C . PHE B 1 83 ? 8.773 -6.598 -1.536 1 96.69 83 PHE B C 1
ATOM 2046 O O . PHE B 1 83 ? 8.383 -6.156 -0.453 1 96.69 83 PHE B O 1
ATOM 2053 N N . HIS B 1 84 ? 10.016 -6.664 -1.845 1 95.12 84 HIS B N 1
ATOM 2054 C CA . HIS B 1 84 ? 11.062 -6.125 -0.99 1 95.12 84 HIS B CA 1
ATOM 2055 C C . HIS B 1 84 ? 10.914 -6.613 0.446 1 95.12 84 HIS B C 1
ATOM 2057 O O . HIS B 1 84 ? 10.906 -5.812 1.383 1 95.12 84 HIS B O 1
ATOM 2063 N N . ARG B 1 85 ? 10.898 -7.887 0.661 1 94.88 85 ARG B N 1
ATOM 2064 C CA . ARG B 1 85 ? 10.578 -8.523 1.933 1 94.88 85 ARG B CA 1
ATOM 2065 C C . ARG B 1 85 ? 11.789 -8.531 2.861 1 94.88 85 ARG B C 1
ATOM 2067 O O . ARG B 1 85 ? 11.68 -8.898 4.031 1 94.88 85 ARG B O 1
ATOM 2074 N N . GLY B 1 86 ? 12.891 -8.18 2.367 1 92.88 86 GLY B N 1
ATOM 2075 C CA . GLY B 1 86 ? 14.086 -8.18 3.191 1 92.88 86 GLY B CA 1
ATOM 2076 C C . GLY B 1 86 ? 14.625 -9.57 3.459 1 92.88 86 GLY B C 1
ATOM 2077 O O . GLY B 1 86 ? 15.195 -9.828 4.523 1 92.88 86 GLY B O 1
ATOM 2078 N N . ILE B 1 87 ? 14.352 -10.508 2.541 1 93.19 87 ILE B N 1
ATOM 2079 C CA . ILE B 1 87 ? 14.828 -11.883 2.682 1 93.19 87 ILE B CA 1
ATOM 2080 C C . ILE B 1 87 ? 16.359 -11.906 2.566 1 93.19 87 ILE B C 1
ATOM 2082 O O . ILE B 1 87 ? 17.047 -12.336 3.494 1 93.19 87 ILE B O 1
ATOM 2086 N N . ASP B 1 88 ? 16.891 -11.562 1.446 1 91.25 88 ASP B N 1
ATOM 2087 C CA . ASP B 1 88 ? 18.312 -11.328 1.183 1 91.25 88 ASP B CA 1
ATOM 2088 C C . ASP B 1 88 ? 18.5 -10.539 -0.113 1 91.25 88 ASP B C 1
ATOM 2090 O O . ASP B 1 88 ? 17.562 -10.383 -0.895 1 91.25 88 ASP B O 1
ATOM 2094 N N . GLN B 1 89 ? 19.734 -10 -0.284 1 90.5 89 GLN B N 1
ATOM 2095 C CA . GLN B 1 89 ? 20.031 -9.07 -1.369 1 90.5 89 GLN B CA 1
ATOM 2096 C C . GLN B 1 89 ? 19.812 -9.727 -2.73 1 90.5 89 GLN B C 1
ATOM 2098 O O . GLN B 1 89 ? 19.344 -9.078 -3.67 1 90.5 89 GLN B O 1
ATOM 2103 N N . ASN B 1 90 ? 20.125 -10.953 -2.82 1 93.06 90 ASN B N 1
ATOM 2104 C CA . ASN B 1 90 ? 20.016 -11.641 -4.102 1 93.06 90 ASN B CA 1
ATOM 2105 C C . ASN B 1 90 ? 18.547 -11.93 -4.441 1 93.06 90 ASN B C 1
ATOM 2107 O O . ASN B 1 90 ? 18.141 -11.797 -5.598 1 93.06 90 ASN B O 1
ATOM 2111 N N . PHE B 1 91 ? 17.797 -12.312 -3.473 1 95.62 91 PHE B N 1
ATOM 2112 C CA . PHE B 1 91 ? 16.391 -12.602 -3.66 1 95.62 91 PHE B CA 1
ATOM 2113 C C . PHE B 1 91 ? 15.617 -11.352 -4.062 1 95.62 91 PHE B C 1
ATOM 2115 O O . PHE B 1 91 ? 14.773 -11.398 -4.961 1 95.62 91 PHE B O 1
ATOM 2122 N N . GLU B 1 92 ? 15.984 -10.219 -3.523 1 94.31 92 GLU B N 1
ATOM 2123 C CA . GLU B 1 92 ? 15.211 -8.992 -3.65 1 94.31 92 GLU B CA 1
ATOM 2124 C C . GLU B 1 92 ? 15.43 -8.336 -5.012 1 94.31 92 GLU B C 1
ATOM 2126 O O . GLU B 1 92 ? 14.703 -7.418 -5.395 1 94.31 92 GLU B O 1
ATOM 2131 N N . LYS B 1 93 ? 16.391 -8.781 -5.727 1 94.69 93 LYS B N 1
ATOM 2132 C CA . LYS B 1 93 ? 16.719 -8.219 -7.027 1 94.69 93 LYS B CA 1
ATOM 2133 C C . LYS B 1 93 ? 15.719 -8.648 -8.094 1 94.69 93 LYS B C 1
ATOM 2135 O O . LYS B 1 93 ? 15.617 -8.023 -9.148 1 94.69 93 LYS B O 1
ATOM 2140 N N . TYR B 1 94 ? 15.047 -9.703 -7.84 1 97.38 94 TYR B N 1
ATOM 2141 C CA . TYR B 1 94 ? 14.203 -10.297 -8.867 1 97.38 94 TYR B CA 1
ATOM 2142 C C . TYR B 1 94 ? 12.727 -10.164 -8.5 1 97.38 94 TYR B C 1
ATOM 2144 O O . TYR B 1 94 ? 12.375 -10.055 -7.324 1 97.38 94 TYR B O 1
ATOM 2152 N N . GLN B 1 95 ? 11.914 -10.109 -9.539 1 98.38 95 GLN B N 1
ATOM 2153 C CA . GLN B 1 95 ? 10.469 -10.062 -9.328 1 98.38 95 GLN B CA 1
ATOM 2154 C C . GLN B 1 95 ? 9.953 -11.375 -8.758 1 98.38 95 GLN B C 1
ATOM 2156 O O . GLN B 1 95 ? 10.398 -12.453 -9.156 1 98.38 95 GLN B O 1
ATOM 2161 N N . GLU B 1 96 ? 9.094 -11.234 -7.84 1 98.62 96 GLU B N 1
ATOM 2162 C CA . GLU B 1 96 ? 8.578 -12.383 -7.102 1 98.62 96 GLU B CA 1
ATOM 2163 C C . GLU B 1 96 ? 7.152 -12.719 -7.535 1 98.62 96 GLU B C 1
ATOM 2165 O O . GLU B 1 96 ? 6.297 -11.836 -7.613 1 98.62 96 GLU B O 1
ATOM 2170 N N . ALA B 1 97 ? 6.938 -13.984 -7.82 1 98.44 97 ALA B N 1
ATOM 2171 C CA . ALA B 1 97 ? 5.609 -14.453 -8.211 1 98.44 97 ALA B CA 1
ATOM 2172 C C . ALA B 1 97 ? 4.73 -14.703 -6.988 1 98.44 97 ALA B C 1
ATOM 2174 O O . ALA B 1 97 ? 5.234 -15.047 -5.918 1 98.44 97 ALA B O 1
ATOM 2175 N N . SER B 1 98 ? 3.5 -14.508 -7.203 1 97.94 98 SER B N 1
ATOM 2176 C CA . SER B 1 98 ? 2.5 -14.734 -6.164 1 97.94 98 SER B CA 1
ATOM 2177 C C . SER B 1 98 ? 1.184 -15.227 -6.766 1 97.94 98 SER B C 1
ATOM 2179 O O . SER B 1 98 ? 0.784 -14.773 -7.844 1 97.94 98 SER B O 1
ATOM 2181 N N . TRP B 1 99 ? 0.546 -16.156 -6.035 1 97.94 99 TRP B N 1
ATOM 2182 C CA . TRP B 1 99 ? -0.825 -16.547 -6.344 1 97.94 99 TRP B CA 1
ATOM 2183 C C . TRP B 1 99 ? -1.585 -16.922 -5.078 1 97.94 99 TRP B C 1
ATOM 2185 O O . TRP B 1 99 ? -1.021 -17.531 -4.16 1 97.94 99 TRP B O 1
ATOM 2195 N N . VAL B 1 100 ? -2.779 -16.484 -4.98 1 97.25 100 VAL B N 1
ATOM 2196 C CA . VAL B 1 100 ? -3.758 -16.797 -3.945 1 97.25 100 VAL B CA 1
ATOM 2197 C C . VAL B 1 100 ? -5.117 -17.078 -4.586 1 97.25 100 VAL B C 1
ATOM 2199 O O . VAL B 1 100 ? -5.645 -16.234 -5.32 1 97.25 100 VAL B O 1
ATOM 2202 N N . ILE B 1 101 ? -5.613 -18.234 -4.375 1 97.5 101 ILE B N 1
ATOM 2203 C CA . ILE B 1 101 ? -6.891 -18.625 -4.957 1 97.5 101 ILE B CA 1
ATOM 2204 C C . ILE B 1 101 ? -7.953 -18.719 -3.863 1 97.5 101 ILE B C 1
ATOM 2206 O O . ILE B 1 101 ? -7.703 -19.281 -2.797 1 97.5 101 ILE B O 1
ATOM 2210 N N . ALA B 1 102 ? -9.117 -18.078 -4.133 1 97.44 102 ALA B N 1
ATOM 2211 C CA . ALA B 1 102 ? -10.219 -18.172 -3.182 1 97.44 102 ALA B CA 1
ATOM 2212 C C . ALA B 1 102 ? -10.531 -19.625 -2.826 1 97.44 102 ALA B C 1
ATOM 2214 O O . ALA B 1 102 ? -10.477 -20.5 -3.688 1 97.44 102 ALA B O 1
ATOM 2215 N N . THR B 1 103 ? -10.945 -19.797 -1.583 1 95.56 103 THR B N 1
ATOM 2216 C CA . THR B 1 103 ? -11.188 -21.141 -1.077 1 95.56 103 THR B CA 1
ATOM 2217 C C . THR B 1 103 ? -12.211 -21.859 -1.945 1 95.56 103 THR B C 1
ATOM 2219 O O . THR B 1 103 ? -12.031 -23.031 -2.271 1 95.56 103 THR B O 1
ATOM 2222 N N . SER B 1 104 ? -13.203 -21.188 -2.443 1 94.81 104 SER B N 1
ATOM 2223 C CA . SER B 1 104 ? -14.281 -21.766 -3.236 1 94.81 104 SER B CA 1
ATOM 2224 C C . SER B 1 104 ? -13.789 -22.188 -4.617 1 94.81 104 SER B C 1
ATOM 2226 O O . SER B 1 104 ? -14.453 -22.953 -5.312 1 94.81 104 SER B O 1
ATOM 2228 N N . ALA B 1 105 ? -12.641 -21.719 -4.992 1 96.5 105 ALA B N 1
ATOM 2229 C CA . ALA B 1 105 ? -12.133 -21.969 -6.34 1 96.5 105 ALA B CA 1
ATOM 2230 C C . ALA B 1 105 ? -10.914 -22.891 -6.312 1 96.5 105 ALA B C 1
ATOM 2232 O O . ALA B 1 105 ? -10.328 -23.188 -7.355 1 96.5 105 ALA B O 1
ATOM 2233 N N . GLN B 1 106 ? -10.523 -23.359 -5.203 1 95.19 106 GLN B N 1
ATOM 2234 C CA . GLN B 1 106 ? -9.328 -24.188 -5.074 1 95.19 106 GLN B CA 1
ATOM 2235 C C . GLN B 1 106 ? -9.578 -25.594 -5.598 1 95.19 106 GLN B C 1
ATOM 2237 O O . GLN B 1 106 ? -10.719 -26.047 -5.648 1 95.19 106 GLN B O 1
ATOM 2242 N N . GLY B 1 107 ? -8.5 -26.203 -6.074 1 94.38 107 GLY B N 1
ATOM 2243 C CA . GLY B 1 107 ? -8.594 -27.594 -6.52 1 94.38 107 GLY B CA 1
ATOM 2244 C C . GLY B 1 107 ? -9.109 -27.719 -7.938 1 94.38 107 GLY B C 1
ATOM 2245 O O . GLY B 1 107 ? -9.5 -28.812 -8.359 1 94.38 107 GLY B O 1
ATOM 2246 N N . LYS B 1 108 ? -9.148 -26.656 -8.711 1 96 108 LYS B N 1
ATOM 2247 C CA . LYS B 1 108 ? -9.719 -26.656 -10.055 1 96 108 LYS B CA 1
ATOM 2248 C C . LYS B 1 108 ? -8.68 -26.25 -11.094 1 96 108 LYS B C 1
ATOM 2250 O O . LYS B 1 108 ? -9.031 -25.891 -12.219 1 96 108 LYS B O 1
ATOM 2255 N N . GLY B 1 109 ? -7.445 -26.141 -10.695 1 97.12 109 GLY B N 1
ATOM 2256 C CA . GLY B 1 109 ? -6.375 -25.812 -11.625 1 97.12 109 GLY B CA 1
ATOM 2257 C C . GLY B 1 109 ? -6.293 -24.344 -11.945 1 97.12 109 GLY B C 1
ATOM 2258 O O . GLY B 1 109 ? -5.629 -23.953 -12.914 1 97.12 109 GLY B O 1
ATOM 2259 N N . ILE B 1 110 ? -6.941 -23.516 -11.172 1 98.31 110 ILE B N 1
ATOM 2260 C CA . ILE B 1 110 ? -7.02 -22.078 -11.438 1 98.31 110 ILE B CA 1
ATOM 2261 C C . ILE B 1 110 ? -5.648 -21.438 -11.234 1 98.31 110 ILE B C 1
ATOM 2263 O O . ILE B 1 110 ? -5.184 -20.672 -12.07 1 98.31 110 ILE B O 1
ATOM 2267 N N . ALA B 1 111 ? -5 -21.781 -10.195 1 98.25 111 ALA B N 1
ATOM 2268 C CA . ALA B 1 111 ? -3.691 -21.219 -9.891 1 98.25 111 ALA B CA 1
ATOM 2269 C C . ALA B 1 111 ? -2.699 -21.5 -11.016 1 98.25 111 ALA B C 1
ATOM 2271 O O . ALA B 1 111 ? -2.014 -20.594 -11.492 1 98.25 111 ALA B O 1
ATOM 2272 N N . GLN B 1 112 ? -2.645 -22.703 -11.422 1 97.88 112 GLN B N 1
ATOM 2273 C CA . GLN B 1 112 ? -1.707 -23.109 -12.469 1 97.88 112 GLN B CA 1
ATOM 2274 C C . GLN B 1 112 ? -1.983 -22.359 -13.773 1 97.88 112 GLN B C 1
ATOM 2276 O O . GLN B 1 112 ? -1.066 -21.812 -14.383 1 97.88 112 GLN B O 1
ATOM 2281 N N . GLU B 1 113 ? -3.252 -22.359 -14.211 1 98.56 113 GLU B N 1
ATOM 2282 C CA . GLU B 1 113 ? -3.646 -21.688 -15.445 1 98.56 113 GLU B CA 1
ATOM 2283 C C . GLU B 1 113 ? -3.33 -20.203 -15.375 1 98.56 113 GLU B C 1
ATOM 2285 O O . GLU B 1 113 ? -2.729 -19.641 -16.297 1 98.56 113 GLU B O 1
ATOM 2290 N N . ALA B 1 114 ? -3.666 -19.562 -14.305 1 98.75 114 ALA B N 1
ATOM 2291 C CA . ALA B 1 114 ? -3.506 -18.109 -14.148 1 98.75 114 ALA B CA 1
ATOM 2292 C C . ALA B 1 114 ? -2.033 -17.734 -14.016 1 98.75 114 ALA B C 1
ATOM 2294 O O . ALA B 1 114 ? -1.563 -16.797 -14.664 1 98.75 114 ALA B O 1
ATOM 2295 N N . ALA B 1 115 ? -1.317 -18.453 -13.156 1 98.62 115 ALA B N 1
ATOM 2296 C CA . ALA B 1 115 ? 0.098 -18.156 -12.945 1 98.62 115 ALA B CA 1
ATOM 2297 C C . ALA B 1 115 ? 0.892 -18.344 -14.234 1 98.62 115 ALA B C 1
ATOM 2299 O O . ALA B 1 115 ? 1.764 -17.531 -14.562 1 98.62 115 ALA B O 1
ATOM 2300 N N . SER B 1 116 ? 0.606 -19.375 -14.93 1 98.5 116 SER B N 1
ATOM 2301 C CA . SER B 1 116 ? 1.283 -19.609 -16.203 1 98.5 116 SER B CA 1
ATOM 2302 C C . SER B 1 116 ? 1.04 -18.469 -17.172 1 98.5 116 SER B C 1
ATOM 2304 O O . SER B 1 116 ? 1.977 -17.969 -17.812 1 98.5 116 SER B O 1
ATOM 2306 N N . ALA B 1 117 ? -0.192 -18.047 -17.297 1 98.69 117 ALA B N 1
ATOM 2307 C CA . ALA B 1 117 ? -0.548 -16.969 -18.203 1 98.69 117 ALA B CA 1
ATOM 2308 C C . ALA B 1 117 ? 0.124 -15.664 -17.797 1 98.69 117 ALA B C 1
ATOM 2310 O O . ALA B 1 117 ? 0.638 -14.93 -18.641 1 98.69 117 ALA B O 1
ATOM 2311 N N . ALA B 1 118 ? 0.102 -15.383 -16.484 1 98.62 118 ALA B N 1
ATOM 2312 C CA . ALA B 1 118 ? 0.754 -14.18 -15.984 1 98.62 118 ALA B CA 1
ATOM 2313 C C . ALA B 1 118 ? 2.254 -14.203 -16.266 1 98.62 118 ALA B C 1
ATOM 2315 O O . ALA B 1 118 ? 2.842 -13.188 -16.641 1 98.62 118 ALA B O 1
ATOM 2316 N N . HIS B 1 119 ? 2.859 -15.336 -16.094 1 98.19 119 HIS B N 1
ATOM 2317 C CA . HIS B 1 119 ? 4.285 -15.477 -16.359 1 98.19 119 HIS B CA 1
ATOM 2318 C C . HIS B 1 119 ? 4.594 -15.297 -17.844 1 98.19 119 HIS B C 1
ATOM 2320 O O . HIS B 1 119 ? 5.57 -14.633 -18.203 1 98.19 119 HIS B O 1
ATOM 2326 N N . GLN B 1 120 ? 3.793 -15.922 -18.656 1 97.62 120 GLN B N 1
ATOM 2327 C CA . GLN B 1 120 ? 4 -15.766 -20.094 1 97.62 120 GLN B CA 1
ATOM 2328 C C . GLN B 1 120 ? 3.957 -14.289 -20.484 1 97.62 120 GLN B C 1
ATOM 2330 O O . GLN B 1 120 ? 4.836 -13.812 -21.203 1 97.62 120 GLN B O 1
ATOM 2335 N N . TRP B 1 121 ? 2.965 -13.641 -20.062 1 98.19 121 TRP B N 1
ATOM 2336 C CA . TRP B 1 121 ? 2.85 -12.211 -20.344 1 98.19 121 TRP B CA 1
ATOM 2337 C C . TRP B 1 121 ? 4.074 -11.453 -19.859 1 98.19 121 TRP B C 1
ATOM 2339 O O . TRP B 1 121 ? 4.641 -10.633 -20.578 1 98.19 121 TRP B O 1
ATOM 2349 N N . PHE B 1 122 ? 4.453 -11.734 -18.609 1 98.19 122 PHE B N 1
ATOM 2350 C CA . PHE B 1 122 ? 5.555 -11.008 -18 1 98.19 122 PHE B CA 1
ATOM 2351 C C . PHE B 1 122 ? 6.855 -11.25 -18.75 1 98.19 122 PHE B C 1
ATOM 2353 O O . PHE B 1 122 ? 7.625 -10.312 -18.984 1 98.19 122 PHE B O 1
ATOM 2360 N N . VAL B 1 123 ? 7.109 -12.422 -19.078 1 97.25 123 VAL B N 1
ATOM 2361 C CA . VAL B 1 123 ? 8.328 -12.789 -19.797 1 97.25 123 VAL B CA 1
ATOM 2362 C C . VAL B 1 123 ? 8.344 -12.117 -21.156 1 97.25 123 VAL B C 1
ATOM 2364 O O . VAL B 1 123 ? 9.375 -11.602 -21.594 1 97.25 123 VAL B O 1
ATOM 2367 N N . GLU B 1 124 ? 7.258 -12.125 -21.828 1 96.88 124 GLU B N 1
ATOM 2368 C CA . GLU B 1 124 ? 7.164 -11.492 -23.125 1 96.88 124 GLU B CA 1
ATOM 2369 C C . GLU B 1 124 ? 7.395 -9.984 -23.031 1 96.88 124 GLU B C 1
ATOM 2371 O O . GLU B 1 124 ? 8.031 -9.391 -23.906 1 96.88 124 GLU B O 1
ATOM 2376 N N . ALA B 1 125 ? 6.934 -9.438 -22.016 1 97.06 125 ALA B N 1
ATOM 2377 C CA . ALA B 1 125 ? 6.973 -7.98 -21.875 1 97.06 125 ALA B CA 1
ATOM 2378 C C . ALA B 1 125 ? 8.336 -7.516 -21.375 1 97.06 125 ALA B C 1
ATOM 2380 O O . ALA B 1 125 ? 8.805 -6.438 -21.75 1 97.06 125 ALA B O 1
ATOM 2381 N N . PHE B 1 126 ? 9 -8.383 -20.5 1 97.19 126 PHE B N 1
ATOM 2382 C CA . PHE B 1 126 ? 10.117 -7.812 -19.766 1 97.19 126 PHE B CA 1
ATOM 2383 C C . PHE B 1 126 ? 11.367 -8.664 -19.938 1 97.19 126 PHE B C 1
ATOM 2385 O O . PHE B 1 126 ? 12.469 -8.242 -19.594 1 97.19 126 PHE B O 1
ATOM 2392 N N . SER B 1 127 ? 11.266 -9.875 -20.391 1 97.25 127 SER B N 1
ATOM 2393 C CA . SER B 1 127 ? 12.375 -10.789 -20.609 1 97.25 127 SER B CA 1
ATOM 2394 C C . SER B 1 127 ? 13.312 -10.828 -19.406 1 97.25 127 SER B C 1
ATOM 2396 O O . SER B 1 127 ? 14.516 -10.617 -19.547 1 97.25 127 SER B O 1
ATOM 2398 N N . PRO B 1 128 ? 12.727 -11.164 -18.266 1 97.31 128 PRO B N 1
ATOM 2399 C CA . PRO B 1 128 ? 13.578 -11.18 -17.078 1 97.31 128 PRO B CA 1
ATOM 2400 C C . PRO B 1 128 ? 14.617 -12.289 -17.109 1 97.31 128 PRO B C 1
ATOM 2402 O O . PRO B 1 128 ? 14.344 -13.391 -17.594 1 97.31 128 PRO B O 1
ATOM 2405 N N . PRO B 1 129 ? 15.82 -12 -16.594 1 97.25 129 PRO B N 1
ATOM 2406 C CA . PRO B 1 129 ? 16.812 -13.07 -16.5 1 97.25 129 PRO B CA 1
ATOM 2407 C C . PRO B 1 129 ? 16.438 -14.156 -15.5 1 97.25 129 PRO B C 1
ATOM 2409 O O . PRO B 1 129 ? 16.875 -15.305 -15.625 1 97.25 129 PRO B O 1
ATOM 2412 N N . LYS B 1 130 ? 15.648 -13.758 -14.516 1 97.69 130 LYS B N 1
ATOM 2413 C CA . LYS B 1 130 ? 15.25 -14.625 -13.414 1 97.69 130 LYS B CA 1
ATOM 2414 C C . LYS B 1 130 ? 14.023 -14.07 -12.688 1 97.69 130 LYS B C 1
ATOM 2416 O O . LYS B 1 130 ? 13.859 -12.852 -12.594 1 97.69 130 LYS B O 1
ATOM 2421 N N . THR B 1 131 ? 13.148 -14.945 -12.289 1 98.38 131 THR B N 1
ATOM 2422 C CA . THR B 1 131 ? 12.117 -14.609 -11.32 1 98.38 131 THR B CA 1
ATOM 2423 C C . THR B 1 131 ? 12.188 -15.531 -10.102 1 98.38 131 THR B C 1
ATOM 2425 O O . THR B 1 131 ? 12.82 -16.578 -10.156 1 98.38 131 THR B O 1
ATOM 2428 N N . VAL B 1 132 ? 11.617 -15.07 -9.008 1 98.44 132 VAL B N 1
ATOM 2429 C CA . VAL B 1 132 ? 11.703 -15.852 -7.773 1 98.44 132 VAL B CA 1
ATOM 2430 C C . VAL B 1 132 ? 10.32 -16 -7.152 1 98.44 132 VAL B C 1
ATOM 2432 O O . VAL B 1 132 ? 9.352 -15.398 -7.625 1 98.44 132 VAL B O 1
ATOM 2435 N N . CYS B 1 133 ? 10.242 -16.859 -6.164 1 97.62 133 CYS B N 1
ATOM 2436 C CA . CYS B 1 133 ? 9.062 -17.016 -5.328 1 97.62 133 CYS B CA 1
ATOM 2437 C C . CYS B 1 133 ? 9.438 -17.531 -3.943 1 97.62 133 CYS B C 1
ATOM 2439 O O . CYS B 1 133 ? 10.484 -18.156 -3.773 1 97.62 133 CYS B O 1
ATOM 2441 N N . LEU B 1 134 ? 8.703 -17.172 -3 1 97.44 134 LEU B N 1
ATOM 2442 C CA . LEU B 1 134 ? 8.852 -17.594 -1.611 1 97.44 134 LEU B CA 1
ATOM 2443 C C . LEU B 1 134 ? 7.613 -18.359 -1.141 1 97.44 134 LEU B C 1
ATOM 2445 O O . LEU B 1 134 ? 6.492 -17.844 -1.249 1 97.44 134 LEU B O 1
ATOM 2449 N N . ILE B 1 135 ? 7.812 -19.641 -0.686 1 96.88 135 ILE B N 1
ATOM 2450 C CA . ILE B 1 135 ? 6.68 -20.469 -0.275 1 96.88 135 ILE B CA 1
ATOM 2451 C C . ILE B 1 135 ? 6.969 -21.094 1.086 1 96.88 135 ILE B C 1
ATOM 2453 O O . ILE B 1 135 ? 8.078 -21.562 1.336 1 96.88 135 ILE B O 1
ATOM 2457 N N . VAL B 1 136 ? 5.973 -21.078 1.964 1 94.69 136 VAL B N 1
ATOM 2458 C CA . VAL B 1 136 ? 6.102 -21.797 3.229 1 94.69 136 VAL B CA 1
ATOM 2459 C C . VAL B 1 136 ? 6.371 -23.266 2.959 1 94.69 136 VAL B C 1
ATOM 2461 O O . VAL B 1 136 ? 5.723 -23.875 2.104 1 94.69 136 VAL B O 1
ATOM 2464 N N . LYS B 1 137 ? 7.301 -23.844 3.662 1 92.88 137 LYS B N 1
ATOM 2465 C CA . LYS B 1 137 ? 7.828 -25.188 3.404 1 92.88 137 LYS B CA 1
ATOM 2466 C C . LYS B 1 137 ? 6.719 -26.234 3.436 1 92.88 137 LYS B C 1
ATOM 2468 O O . LYS B 1 137 ? 6.734 -27.188 2.66 1 92.88 137 LYS B O 1
ATOM 2473 N N . HIS B 1 138 ? 5.645 -26.141 4.133 1 87.88 138 HIS B N 1
ATOM 2474 C CA . HIS B 1 138 ? 4.641 -27.188 4.305 1 87.88 138 HIS B CA 1
ATOM 2475 C C . HIS B 1 138 ? 3.42 -26.922 3.428 1 87.88 138 HIS B C 1
ATOM 2477 O O . HIS B 1 138 ? 2.385 -27.562 3.584 1 87.88 138 HIS B O 1
ATOM 2483 N N . HIS B 1 139 ? 3.602 -25.984 2.482 1 91.25 139 HIS B N 1
ATOM 2484 C CA . HIS B 1 139 ? 2.504 -25.703 1.561 1 91.25 139 HIS B CA 1
ATOM 2485 C C . HIS B 1 139 ? 2.701 -26.438 0.235 1 91.25 139 HIS B C 1
ATOM 2487 O O . HIS B 1 139 ? 2.986 -25.812 -0.787 1 91.25 139 HIS B O 1
ATOM 2493 N N . ALA B 1 140 ? 2.334 -27.688 0.188 1 91.62 140 ALA B N 1
ATOM 2494 C CA . ALA B 1 140 ? 2.607 -28.578 -0.939 1 91.62 140 ALA B CA 1
ATOM 2495 C C . ALA B 1 140 ? 1.864 -28.125 -2.191 1 91.62 140 ALA B C 1
ATOM 2497 O O . ALA B 1 140 ? 2.393 -28.219 -3.301 1 91.62 140 ALA B O 1
ATOM 2498 N N . ALA B 1 141 ? 0.675 -27.703 -2 1 92.12 141 ALA B N 1
ATOM 2499 C CA . ALA B 1 141 ? -0.139 -27.266 -3.137 1 92.12 141 ALA B CA 1
ATOM 2500 C C . ALA B 1 141 ? 0.524 -26.125 -3.881 1 92.12 141 ALA B C 1
ATOM 2502 O O . ALA B 1 141 ? 0.572 -26.109 -5.113 1 92.12 141 ALA B O 1
ATOM 2503 N N . SER B 1 142 ? 1.043 -25.156 -3.199 1 95.44 142 SER B N 1
ATOM 2504 C CA . SER B 1 142 ? 1.704 -24 -3.82 1 95.44 142 SER B CA 1
ATOM 2505 C C . SER B 1 142 ? 3.02 -24.422 -4.477 1 95.44 142 SER B C 1
ATOM 2507 O O . SER B 1 142 ? 3.375 -23.906 -5.539 1 95.44 142 SER B O 1
ATOM 2509 N N . ILE B 1 143 ? 3.719 -25.297 -3.838 1 96.25 143 ILE B N 1
ATOM 2510 C CA . ILE B 1 143 ? 4.98 -25.766 -4.391 1 96.25 143 ILE B CA 1
ATOM 2511 C C . ILE B 1 143 ? 4.73 -26.469 -5.727 1 96.25 143 ILE B C 1
ATOM 2513 O O . ILE B 1 143 ? 5.484 -26.266 -6.684 1 96.25 143 ILE B O 1
ATOM 2517 N N . ARG B 1 144 ? 3.707 -27.25 -5.812 1 96.44 144 ARG B N 1
ATOM 2518 C CA . ARG B 1 144 ? 3.354 -27.938 -7.055 1 96.44 144 ARG B CA 1
ATOM 2519 C C . ARG B 1 144 ? 3.074 -26.922 -8.172 1 96.44 144 ARG B C 1
ATOM 2521 O O . ARG B 1 144 ? 3.533 -27.109 -9.305 1 96.44 144 ARG B O 1
ATOM 2528 N N . VAL B 1 145 ? 2.287 -25.906 -7.883 1 97.38 145 VAL B N 1
ATOM 2529 C CA . VAL B 1 145 ? 2.014 -24.844 -8.859 1 97.38 145 VAL B CA 1
ATOM 2530 C C . VAL B 1 145 ? 3.326 -24.234 -9.328 1 97.38 145 VAL B C 1
ATOM 2532 O O . VAL B 1 145 ? 3.539 -24.047 -10.531 1 97.38 145 VAL B O 1
ATOM 2535 N N . ALA B 1 146 ? 4.211 -23.922 -8.367 1 97.94 146 ALA B N 1
ATOM 2536 C CA . ALA B 1 146 ? 5.496 -23.312 -8.68 1 97.94 146 ALA B CA 1
ATOM 2537 C C . ALA B 1 146 ? 6.305 -24.188 -9.633 1 97.94 146 ALA B C 1
ATOM 2539 O O . ALA B 1 146 ? 6.859 -23.703 -10.617 1 97.94 146 ALA B O 1
ATOM 2540 N N . GLU B 1 147 ? 6.355 -25.406 -9.328 1 96.88 147 GLU B N 1
ATOM 2541 C CA . GLU B 1 147 ? 7.09 -26.344 -10.172 1 96.88 147 GLU B CA 1
ATOM 2542 C C . GLU B 1 147 ? 6.508 -26.391 -11.578 1 96.88 147 GLU B C 1
ATOM 2544 O O . GLU B 1 147 ? 7.246 -26.422 -12.562 1 96.88 147 GLU B O 1
ATOM 2549 N N . GLN B 1 148 ? 5.238 -26.406 -11.664 1 96.38 148 GLN B N 1
ATOM 2550 C CA . GLN B 1 148 ? 4.555 -26.469 -12.945 1 96.38 148 GLN B CA 1
ATOM 2551 C C . GLN B 1 148 ? 4.816 -25.219 -13.773 1 96.38 148 GLN B C 1
ATOM 2553 O O . GLN B 1 148 ? 4.867 -25.281 -15.008 1 96.38 148 GLN B O 1
ATOM 2558 N N . VAL B 1 149 ? 4.996 -24.094 -13.172 1 96.56 149 VAL B N 1
ATOM 2559 C CA . VAL B 1 149 ? 5.227 -22.828 -13.859 1 96.56 149 VAL B CA 1
ATOM 2560 C C . VAL B 1 149 ? 6.707 -22.688 -14.219 1 96.56 149 VAL B C 1
ATOM 2562 O O . VAL B 1 149 ? 7.09 -21.797 -14.977 1 96.56 149 VAL B O 1
ATOM 2565 N N . GLY B 1 150 ? 7.551 -23.531 -13.688 1 97.12 150 GLY B N 1
ATOM 2566 C CA . GLY B 1 150 ? 8.938 -23.578 -14.109 1 97.12 150 GLY B CA 1
ATOM 2567 C C . GLY B 1 150 ? 9.906 -23.219 -12.992 1 97.12 150 GLY B C 1
ATOM 2568 O O . GLY B 1 150 ? 11.094 -22.984 -13.242 1 97.12 150 GLY B O 1
ATOM 2569 N N . TYR B 1 151 ? 9.422 -23.219 -11.742 1 98.38 151 TYR B N 1
ATOM 2570 C CA . TYR B 1 151 ? 10.281 -22.891 -10.617 1 98.38 151 TYR B CA 1
ATOM 2571 C C . TYR B 1 151 ? 10.93 -24.141 -10.031 1 98.38 151 TYR B C 1
ATOM 2573 O O . TYR B 1 151 ? 10.375 -25.234 -10.117 1 98.38 151 TYR B O 1
ATOM 2581 N N . ARG B 1 152 ? 12.109 -23.922 -9.43 1 97.94 152 ARG B N 1
ATOM 2582 C CA . ARG B 1 152 ? 12.789 -24.969 -8.656 1 97.94 152 ARG B CA 1
ATOM 2583 C C . ARG B 1 152 ? 13.281 -24.422 -7.316 1 97.94 152 ARG B C 1
ATOM 2585 O O . ARG B 1 152 ? 13.711 -23.266 -7.234 1 97.94 152 ARG B O 1
ATOM 2592 N N . ILE B 1 153 ? 13.258 -25.281 -6.297 1 97.94 153 ILE B N 1
ATOM 2593 C CA . ILE B 1 153 ? 13.758 -24.891 -4.984 1 97.94 153 ILE B CA 1
ATOM 2594 C C . ILE B 1 153 ? 15.281 -24.781 -5.023 1 97.94 153 ILE B C 1
ATOM 2596 O O . ILE B 1 153 ? 15.953 -25.688 -5.523 1 97.94 153 ILE B O 1
ATOM 2600 N N . TYR B 1 154 ? 15.797 -23.672 -4.504 1 97.56 154 TYR B N 1
ATOM 2601 C CA . TYR B 1 154 ? 17.25 -23.547 -4.547 1 97.56 154 TYR B CA 1
ATOM 2602 C C . TYR B 1 154 ? 17.812 -23.188 -3.174 1 97.56 154 TYR B C 1
ATOM 2604 O O . TYR B 1 154 ? 19.016 -23.219 -2.961 1 97.56 154 TYR B O 1
ATOM 2612 N N . ASP B 1 155 ? 16.984 -22.797 -2.229 1 97.75 155 ASP B N 1
ATOM 2613 C CA . ASP B 1 155 ? 17.422 -22.406 -0.891 1 97.75 155 ASP B CA 1
ATOM 2614 C C . ASP B 1 155 ? 16.25 -22.375 0.086 1 97.75 155 ASP B C 1
ATOM 2616 O O . ASP B 1 155 ? 15.102 -22.625 -0.303 1 97.75 155 ASP B O 1
ATOM 2620 N N . GLU B 1 156 ? 16.547 -22.234 1.369 1 97 156 GLU B N 1
ATOM 2621 C CA . GLU B 1 156 ? 15.555 -22.094 2.43 1 97 156 GLU B CA 1
ATOM 2622 C C . GLU B 1 156 ? 15.812 -20.828 3.258 1 97 156 GLU B C 1
ATOM 2624 O O . GLU B 1 156 ? 16.922 -20.281 3.236 1 97 156 GLU B O 1
ATOM 2629 N N . CYS B 1 157 ? 14.789 -20.344 3.895 1 96.12 157 CYS B N 1
ATOM 2630 C CA . CYS B 1 157 ? 14.961 -19.203 4.789 1 96.12 157 CYS B CA 1
ATOM 2631 C C . CYS B 1 157 ? 13.82 -19.125 5.797 1 96.12 157 CYS B C 1
ATOM 2633 O O . CYS B 1 157 ? 12.898 -19.938 5.762 1 96.12 157 CYS B O 1
ATOM 2635 N N . LEU B 1 158 ? 14.016 -18.25 6.809 1 94.81 158 LEU B N 1
ATOM 2636 C CA . LEU B 1 158 ? 12.961 -17.875 7.738 1 94.81 158 LEU B CA 1
ATOM 2637 C C . LEU B 1 158 ? 12.367 -16.516 7.359 1 94.81 158 LEU B C 1
ATOM 2639 O O . LEU B 1 158 ? 13.102 -15.57 7.086 1 94.81 158 LEU B O 1
ATOM 2643 N N . TYR B 1 159 ? 11.125 -16.484 7.242 1 94.19 159 TYR B N 1
ATOM 2644 C CA . TYR B 1 159 ? 10.422 -15.242 6.992 1 94.19 159 TYR B CA 1
ATOM 2645 C C . TYR B 1 159 ? 9.289 -15.039 7.996 1 94.19 159 TYR B C 1
ATOM 2647 O O . TYR B 1 159 ? 8.344 -15.828 8.047 1 94.19 159 TYR B O 1
ATOM 2655 N N . LYS B 1 160 ? 9.375 -13.977 8.719 1 91.31 160 LYS B N 1
ATOM 2656 C CA . LYS B 1 160 ? 8.406 -13.656 9.766 1 91.31 160 LYS B CA 1
ATOM 2657 C C . LYS B 1 160 ? 8.094 -14.875 10.625 1 91.31 160 LYS B C 1
ATOM 2659 O O . LYS B 1 160 ? 6.93 -15.164 10.898 1 91.31 160 LYS B O 1
ATOM 2664 N N . GLY B 1 161 ? 9.094 -15.578 10.922 1 90.94 161 GLY B N 1
ATOM 2665 C CA . GLY B 1 161 ? 9.023 -16.703 11.852 1 90.94 161 GLY B CA 1
ATOM 2666 C C . GLY B 1 161 ? 8.633 -18 11.188 1 90.94 161 GLY B C 1
ATOM 2667 O O . GLY B 1 161 ? 8.648 -19.062 11.82 1 90.94 161 GLY B O 1
ATOM 2668 N N . ALA B 1 162 ? 8.266 -17.984 9.945 1 92.38 162 ALA B N 1
ATOM 2669 C CA . ALA B 1 162 ? 7.867 -19.203 9.234 1 92.38 162 ALA B CA 1
ATOM 2670 C C . ALA B 1 162 ? 9.016 -19.766 8.398 1 92.38 162 ALA B C 1
ATOM 2672 O O . ALA B 1 162 ? 9.758 -19 7.77 1 92.38 162 ALA B O 1
ATOM 2673 N N . GLU B 1 163 ? 9.164 -21.031 8.43 1 95.19 163 GLU B N 1
ATOM 2674 C CA . GLU B 1 163 ? 10.125 -21.703 7.555 1 95.19 163 GLU B CA 1
ATOM 2675 C C . GLU B 1 163 ? 9.648 -21.703 6.105 1 95.19 163 GLU B C 1
ATOM 2677 O O . GLU B 1 163 ? 8.57 -22.219 5.805 1 95.19 163 GLU B O 1
ATOM 2682 N N . CYS B 1 164 ? 10.547 -21.156 5.164 1 97.12 164 CYS B N 1
ATOM 2683 C CA . CYS B 1 164 ? 10.148 -21.016 3.768 1 97.12 164 CYS B CA 1
ATOM 2684 C C . CYS B 1 164 ? 11.203 -21.609 2.838 1 97.12 164 CYS B C 1
ATOM 2686 O O . CYS B 1 164 ? 12.352 -21.797 3.234 1 97.12 164 CYS B O 1
ATOM 2688 N N . VAL B 1 165 ? 10.719 -21.953 1.687 1 97.44 165 VAL B N 1
ATOM 2689 C CA . VAL B 1 165 ? 11.641 -22.312 0.609 1 97.44 165 VAL B CA 1
ATOM 2690 C C . VAL B 1 165 ? 11.695 -21.172 -0.409 1 97.44 165 VAL B C 1
ATOM 2692 O O . VAL B 1 165 ? 10.688 -20.531 -0.686 1 97.44 165 VAL B O 1
ATOM 2695 N N . LYS B 1 166 ? 12.891 -20.906 -0.816 1 98.31 166 LYS B N 1
ATOM 2696 C CA . LYS B 1 166 ? 13.133 -20 -1.929 1 98.31 166 LYS B CA 1
ATOM 2697 C C . LYS B 1 166 ? 13.172 -20.75 -3.258 1 98.31 166 LYS B C 1
ATOM 2699 O O . LYS B 1 166 ? 13.875 -21.75 -3.385 1 98.31 166 LYS B O 1
ATOM 2704 N N . LEU B 1 167 ? 12.398 -20.25 -4.242 1 98.44 167 LEU B N 1
ATOM 2705 C CA . LEU B 1 167 ? 12.375 -20.875 -5.562 1 98.44 167 LEU B CA 1
ATOM 2706 C C . LEU B 1 167 ? 12.789 -19.875 -6.641 1 98.44 167 LEU B C 1
ATOM 2708 O O . LEU B 1 167 ? 12.625 -18.672 -6.469 1 98.44 167 LEU B O 1
ATOM 2712 N N . GLU B 1 168 ? 13.391 -20.406 -7.738 1 98.38 168 GLU B N 1
ATOM 2713 C CA . GLU B 1 168 ? 13.805 -19.547 -8.844 1 98.38 168 GLU B CA 1
ATOM 2714 C C . GLU B 1 168 ? 13.375 -20.125 -10.188 1 98.38 168 GLU B C 1
ATOM 2716 O O . GLU B 1 168 ? 13.211 -21.344 -10.312 1 98.38 168 GLU B O 1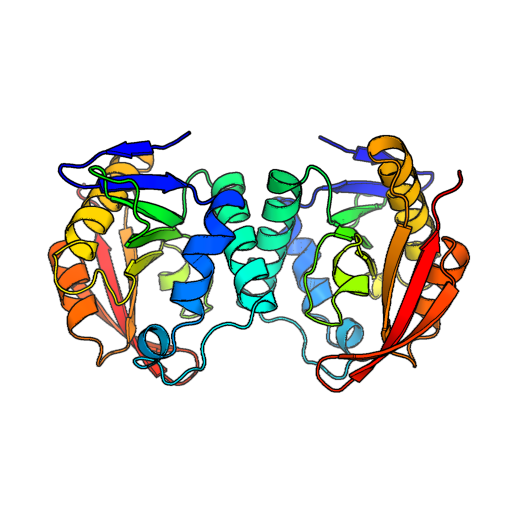
ATOM 2721 N N . ARG B 1 169 ? 13.039 -19.328 -11.07 1 98.12 169 ARG B N 1
ATOM 2722 C CA . ARG B 1 169 ? 12.781 -19.594 -12.484 1 98.12 169 ARG B CA 1
ATOM 2723 C C . ARG B 1 169 ? 13.734 -18.812 -13.375 1 98.12 169 ARG B C 1
ATOM 2725 O O . ARG B 1 169 ? 13.68 -17.578 -13.406 1 98.12 169 ARG B O 1
ATOM 2732 N N . ILE B 1 170 ? 14.617 -19.5 -14.07 1 95.75 170 ILE B N 1
ATOM 2733 C CA . ILE B 1 170 ? 15.648 -18.859 -14.867 1 95.75 170 ILE B CA 1
ATOM 2734 C C . ILE B 1 170 ? 15.133 -18.594 -16.281 1 95.75 170 ILE B C 1
ATOM 2736 O O . ILE B 1 170 ? 14.531 -19.484 -16.891 1 95.75 170 ILE B O 1
ATOM 2740 N N . GLY B 1 171 ? 15.234 -17.359 -16.672 1 86.19 171 GLY B N 1
ATOM 2741 C CA . GLY B 1 171 ? 14.797 -16.984 -18 1 86.19 171 GLY B CA 1
ATOM 2742 C C . GLY B 1 171 ? 15.609 -17.641 -19.109 1 86.19 171 GLY B C 1
ATOM 2743 O O . GLY B 1 171 ? 16.766 -18 -18.891 1 86.19 171 GLY B O 1
ATOM 2744 N N . SER B 1 172 ? 14.906 -18.172 -20.125 1 67.69 172 SER B N 1
ATOM 2745 C CA . SER B 1 172 ? 15.586 -18.781 -21.266 1 67.69 172 SER B CA 1
ATOM 2746 C C . SER B 1 172 ? 16.5 -17.781 -21.969 1 67.69 172 SER B C 1
ATOM 2748 O O . SER B 1 172 ? 16.203 -16.594 -22.031 1 67.69 172 SER B O 1
ATOM 2750 N N . GLU B 1 173 ? 17.938 -18 -22.078 1 46.44 173 GLU B N 1
ATOM 2751 C CA . GLU B 1 173 ? 18.797 -17.312 -23.047 1 46.44 173 GLU B CA 1
ATOM 2752 C C . GLU B 1 173 ? 18.156 -17.281 -24.422 1 46.44 173 GLU B C 1
ATOM 2754 O O . GLU B 1 173 ? 17.391 -18.172 -24.797 1 46.44 173 GLU B O 1
#

Solvent-accessible surface area (backbone atoms only — not comparable to full-atom values): 18957 Å² total; per-residue (Å²): 128,78,67,48,76,58,97,57,35,36,32,31,67,53,54,79,87,44,45,82,72,52,43,58,45,50,42,32,48,77,71,26,48,86,74,74,39,77,38,48,51,72,35,56,43,54,46,49,54,26,20,42,34,11,36,30,72,73,69,74,49,31,48,23,36,32,24,33,57,90,79,58,46,77,38,36,36,27,25,40,36,82,69,49,76,76,83,45,78,74,64,60,74,33,42,28,50,47,74,50,63,26,80,92,44,57,94,68,58,50,63,48,56,51,42,40,52,44,46,52,53,47,42,72,73,62,62,48,71,42,36,31,34,77,44,56,64,87,42,61,72,59,51,52,40,39,44,73,67,54,35,42,80,77,50,70,47,73,53,97,84,38,59,26,32,33,30,40,28,72,41,82,130,129,76,66,48,75,60,98,59,36,36,33,31,66,52,54,79,86,44,45,81,71,50,43,57,45,50,42,31,46,76,70,26,49,87,72,74,38,78,36,48,50,72,36,55,42,54,46,48,56,26,19,42,34,12,36,30,72,73,70,74,49,32,50,22,35,32,24,33,59,90,79,61,47,78,36,36,36,30,25,40,37,83,69,50,78,76,84,45,77,73,63,58,74,33,41,29,49,48,74,50,62,27,80,94,44,57,95,68,58,50,63,48,56,50,43,41,51,44,47,50,53,46,40,72,73,62,60,48,70,44,35,30,36,76,42,55,66,86,43,61,70,60,51,53,41,40,43,72,66,56,34,44,81,78,50,70,50,74,54,98,86,38,60,25,33,34,30,40,30,71,40,82,130

InterPro domains:
  IPR000182 GNAT domain [PF13302] (8-152)
  IPR000182 GNAT domain [PS51186] (9-171)
  IPR016181 Acyl-CoA N-acyltransferase [SSF55729] (1-155)
  IPR051531 N-acetyltransferase [PTHR43792] (3-154)

Organism: NCBI:txid82991

Secondary structure (DSSP, 8-state):
---EE-SSEEEEE--GGGHHHHHHHHH-HHHHGGGT-PPPPHHHHHHHHHHHHHHHHHHS--EEEEEETTT--EEEEEEEE-----S-HHHHTSEEEEEEE-GGGTTSSHHHHHHHHHHHHHHHHH--SEEEEEEETT-HHHHHHHHHHT-EEEEEEEETTEEEEEEEEEPP-/---EE-SSEEEEE--GGGHHHHHHHHH-HHHHGGGT-PPPPHHHHHHHHHHHHHHHHHHS--EEEEEETTT--EEEEEEEE-----S-HHHHTSEEEEEEE-GGGTTSSHHHHHHHHHHHHHHHHH--SEEEEEEETT-HHHHHHHHHHT-EEEEEEEETTEEEEEEEEEPP-

Sequence (346 aa):
MTTIVTDRLILRPQTMADFEVWFPMYADPQIFHVINAPGFTAEEAWNRILRNIGHWTTFGYGIFSIFQKSDGAFLGETGLANFHRGIDQNFEKYQEASWVIATSAQGKGIAQEAASAAHQWFVEAFSPPKTVCLIVKHHAASIRVAEQVGYRIYDECLYKGAECVKLERIGSEMTTIVTDRLILRPQTMADFEVWFPMYADPQIFHVINAPGFTAEEAWNRILRNIGHWTTFGYGIFSIFQKSDGAFLGETGLANFHRGIDQNFEKYQEASWVIATSAQGKGIAQEAASAAHQWFVEAFSPPKTVCLIVKHHAASIRVAEQVGYRIYDECLYKGAECVKLERIGSE